Protein AF-A0A9P9CZJ3-F1 (afdb_monomer_lite)

Structure (mmCIF, N/CA/C/O backbone):
data_AF-A0A9P9CZJ3-F1
#
_entry.id   AF-A0A9P9CZJ3-F1
#
loop_
_atom_site.group_PDB
_atom_site.id
_atom_site.type_symbol
_atom_site.label_atom_id
_atom_site.label_alt_id
_atom_site.label_comp_id
_atom_site.label_asym_id
_atom_site.label_entity_id
_atom_site.label_seq_id
_atom_site.pdbx_PDB_ins_code
_atom_site.Cartn_x
_atom_site.Cartn_y
_atom_site.Cartn_z
_atom_site.occupancy
_atom_site.B_iso_or_equiv
_atom_site.auth_seq_id
_atom_site.auth_comp_id
_atom_site.auth_asym_id
_atom_site.auth_atom_id
_atom_site.pdbx_PDB_model_num
ATOM 1 N N . MET A 1 1 ? -10.280 11.212 -10.999 1.00 80.25 1 MET A N 1
ATOM 2 C CA . MET A 1 1 ? -9.103 10.339 -10.899 1.00 80.25 1 MET A CA 1
ATOM 3 C C . MET A 1 1 ? -8.220 10.692 -12.077 1.00 80.25 1 MET A C 1
ATOM 5 O O . MET A 1 1 ? -8.652 10.499 -13.205 1.00 80.25 1 MET A O 1
ATOM 9 N N . GLY A 1 2 ? -7.093 11.352 -11.828 1.00 85.50 2 GLY A N 1
ATOM 10 C CA . GLY A 1 2 ? -6.075 11.640 -12.843 1.00 85.50 2 GLY A CA 1
ATOM 11 C C . GLY A 1 2 ? -4.987 10.564 -12.871 1.00 85.50 2 GLY A C 1
ATOM 12 O O . GLY A 1 2 ? -5.054 9.596 -12.115 1.00 85.50 2 GLY A O 1
ATOM 13 N N . VAL A 1 3 ? -3.952 10.756 -13.699 1.00 87.12 3 VAL A N 1
ATOM 14 C CA . VAL A 1 3 ? -2.800 9.834 -13.779 1.00 87.12 3 VAL A CA 1
ATOM 15 C C . VAL A 1 3 ? -2.183 9.599 -12.402 1.00 87.12 3 VAL A C 1
ATOM 17 O O . VAL A 1 3 ? -2.053 8.450 -12.001 1.00 87.12 3 VAL A O 1
ATOM 20 N N . ALA A 1 4 ? -1.882 10.660 -11.648 1.00 87.81 4 ALA A N 1
ATOM 21 C CA . ALA A 1 4 ? -1.274 10.544 -10.321 1.00 87.81 4 ALA A CA 1
ATOM 22 C C . ALA A 1 4 ? -2.093 9.653 -9.367 1.00 87.81 4 ALA A C 1
ATOM 24 O O . ALA A 1 4 ? -1.525 8.806 -8.687 1.00 87.81 4 ALA A O 1
ATOM 25 N N . ASP A 1 5 ? -3.425 9.773 -9.382 1.00 89.31 5 ASP A N 1
ATOM 26 C CA . ASP A 1 5 ? -4.302 8.940 -8.552 1.00 89.31 5 ASP A CA 1
ATOM 27 C C . ASP A 1 5 ? -4.254 7.460 -8.960 1.00 89.31 5 ASP A C 1
ATOM 29 O O . ASP A 1 5 ? -4.329 6.575 -8.103 1.00 89.31 5 ASP A O 1
ATOM 33 N N . VAL A 1 6 ? -4.155 7.181 -10.266 1.00 91.38 6 VAL A N 1
ATOM 34 C CA . VAL A 1 6 ? -4.015 5.817 -10.795 1.00 91.38 6 VAL A CA 1
ATOM 35 C C . VAL A 1 6 ? -2.689 5.217 -10.339 1.00 91.38 6 VAL A C 1
ATOM 37 O O . VAL A 1 6 ? -2.688 4.113 -9.793 1.00 91.38 6 VAL A O 1
ATOM 40 N N . LEU A 1 7 ? -1.584 5.954 -10.500 1.00 90.56 7 LEU A N 1
ATOM 41 C CA . LEU A 1 7 ? -0.252 5.505 -10.081 1.00 90.56 7 LEU A CA 1
ATOM 42 C C . LEU A 1 7 ? -0.198 5.238 -8.576 1.00 90.56 7 LEU A C 1
ATOM 44 O O . LEU A 1 7 ? 0.288 4.193 -8.157 1.00 90.56 7 LEU A O 1
ATOM 48 N N . ASP A 1 8 ? -0.766 6.139 -7.776 1.00 91.25 8 ASP A N 1
ATOM 49 C CA . ASP A 1 8 ? -0.810 6.013 -6.320 1.00 91.25 8 ASP A CA 1
ATOM 50 C C . ASP A 1 8 ? -1.651 4.808 -5.848 1.00 91.25 8 ASP A C 1
ATOM 52 O O . ASP A 1 8 ? -1.360 4.197 -4.821 1.00 91.25 8 ASP A O 1
ATOM 56 N N . THR A 1 9 ? -2.666 4.411 -6.625 1.00 95.31 9 THR A N 1
ATOM 57 C CA . THR A 1 9 ? -3.492 3.218 -6.348 1.00 95.31 9 THR A CA 1
ATOM 58 C C . THR A 1 9 ? -2.801 1.912 -6.729 1.00 95.31 9 THR A C 1
ATOM 60 O O . THR A 1 9 ? -3.031 0.881 -6.102 1.00 95.31 9 THR A O 1
ATOM 63 N N . CYS A 1 10 ? -1.951 1.939 -7.750 1.00 95.81 10 CYS A N 1
ATOM 64 C CA . CYS A 1 10 ? -1.236 0.757 -8.203 1.00 95.81 10 CYS A CA 1
ATOM 65 C C . CYS A 1 10 ? -0.075 0.389 -7.268 1.00 95.81 10 CYS A C 1
ATOM 67 O O . CYS A 1 10 ? 0.395 1.191 -6.455 1.00 95.81 10 CYS A O 1
ATOM 69 N N . ASN A 1 11 ? 0.394 -0.853 -7.409 1.00 95.88 11 ASN A N 1
ATOM 70 C CA . ASN A 1 11 ? 1.508 -1.433 -6.655 1.00 95.88 11 ASN A CA 1
ATOM 71 C C . ASN A 1 11 ? 1.290 -1.425 -5.131 1.00 95.88 11 ASN A C 1
ATOM 73 O O . ASN A 1 11 ? 2.256 -1.444 -4.368 1.00 95.88 11 ASN A O 1
ATOM 77 N N . LYS A 1 12 ? 0.018 -1.409 -4.704 1.00 96.69 12 LYS A N 1
ATOM 78 C CA . LYS A 1 12 ? -0.422 -1.553 -3.313 1.00 96.69 12 LYS A CA 1
ATOM 79 C C . LYS A 1 12 ? -1.166 -2.860 -3.124 1.00 96.69 12 LYS A C 1
ATOM 81 O O . LYS A 1 12 ? -1.924 -3.256 -4.004 1.00 96.69 12 LYS A O 1
ATOM 86 N N . SER A 1 13 ? -1.002 -3.481 -1.965 1.00 96.81 13 SER A N 1
ATOM 87 C CA . SER A 1 13 ? -1.624 -4.764 -1.631 1.00 96.81 13 SER A CA 1
ATOM 88 C C . SER A 1 13 ? -3.026 -4.617 -1.039 1.00 96.81 13 SER A C 1
ATOM 90 O O . SER A 1 13 ? -3.830 -5.530 -1.178 1.00 96.81 13 SER A O 1
ATOM 92 N N . VAL A 1 14 ? -3.355 -3.488 -0.403 1.00 97.75 14 VAL A N 1
ATOM 93 C CA . VAL A 1 14 ? -4.668 -3.280 0.236 1.00 97.75 14 VAL A CA 1
ATOM 94 C C . VAL A 1 14 ? -5.086 -1.804 0.256 1.00 97.75 14 VAL A C 1
ATOM 96 O O . VAL A 1 14 ? -4.244 -0.905 0.318 1.00 97.75 14 VAL A O 1
ATOM 99 N N . ALA A 1 15 ? -6.390 -1.532 0.249 1.00 97.88 15 ALA A N 1
ATOM 100 C CA . ALA A 1 15 ? -6.925 -0.216 0.593 1.00 97.88 15 ALA A CA 1
ATOM 101 C C . ALA A 1 15 ? -7.127 -0.101 2.115 1.00 97.88 15 ALA A C 1
ATOM 103 O O . ALA A 1 15 ? -7.764 -0.964 2.722 1.00 97.88 15 ALA A O 1
ATOM 104 N N . VAL A 1 16 ? -6.618 0.968 2.733 1.00 97.44 16 VAL A N 1
ATOM 105 C CA . VAL A 1 16 ? -6.856 1.295 4.148 1.00 97.44 16 VAL A CA 1
ATOM 106 C C . VAL A 1 16 ? -7.720 2.544 4.216 1.00 97.44 16 VAL A C 1
ATOM 108 O O . VAL A 1 16 ? -7.269 3.655 3.957 1.00 97.44 16 VAL A O 1
ATOM 111 N N . TYR A 1 17 ? -8.982 2.367 4.571 1.00 94.62 17 TYR A N 1
ATOM 112 C CA . TYR A 1 17 ? -9.909 3.465 4.763 1.00 94.62 17 TYR A CA 1
ATOM 113 C C . TYR A 1 17 ? -9.738 4.056 6.157 1.00 94.62 17 TYR A C 1
ATOM 115 O O . TYR A 1 17 ? -9.907 3.364 7.163 1.00 94.62 17 TYR A O 1
ATOM 123 N N . VAL A 1 18 ? -9.452 5.353 6.206 1.00 91.38 18 VAL A N 1
ATOM 124 C CA . VAL A 1 18 ? -9.403 6.147 7.436 1.00 91.38 18 VAL A CA 1
ATOM 125 C C . VAL A 1 18 ? -10.483 7.219 7.307 1.00 91.38 18 VAL A C 1
ATOM 127 O O . VAL A 1 18 ? -10.218 8.277 6.743 1.00 91.38 18 VAL A O 1
ATOM 130 N N . PRO A 1 19 ? -11.730 6.944 7.725 1.00 86.31 19 PRO A N 1
ATOM 131 C CA . PRO A 1 19 ? -12.809 7.929 7.689 1.00 86.31 19 PRO A CA 1
ATOM 132 C C . PRO A 1 19 ? -12.432 9.225 8.406 1.00 86.31 19 PRO A C 1
ATOM 134 O O . PRO A 1 19 ? -11.736 9.189 9.423 1.00 86.31 19 PRO A O 1
ATOM 137 N N . PHE A 1 20 ? -12.904 10.369 7.900 1.00 75.62 20 PHE A N 1
ATOM 138 C CA . PHE A 1 20 ? -12.702 11.632 8.604 1.00 75.62 20 PHE A CA 1
ATOM 139 C C . PHE A 1 20 ? -13.309 11.542 10.008 1.00 75.62 20 PHE A C 1
ATOM 141 O O . PHE A 1 20 ? -14.491 11.217 10.152 1.00 75.62 20 PHE A O 1
ATOM 148 N N . PRO A 1 21 ? -12.535 11.841 11.060 1.00 65.44 21 PRO A N 1
ATOM 149 C CA . PRO A 1 21 ? -13.088 11.847 12.392 1.00 65.44 21 PRO A CA 1
ATOM 150 C C . PRO A 1 21 ? -13.989 13.070 12.559 1.00 65.44 21 PRO A C 1
ATOM 152 O O . PRO A 1 21 ? -13.608 14.197 12.246 1.00 65.44 21 PRO A O 1
ATOM 155 N N . LEU A 1 22 ? -15.168 12.860 13.135 1.00 59.25 22 LEU A N 1
ATOM 156 C CA . LEU A 1 22 ? -16.131 13.931 13.429 1.00 59.25 22 LEU A CA 1
ATOM 157 C C . LEU A 1 22 ? -15.611 14.909 14.488 1.00 59.25 22 LEU A C 1
ATOM 159 O O . LEU A 1 22 ? -16.106 16.025 14.631 1.00 59.25 22 LEU A O 1
ATOM 163 N N . ARG A 1 23 ? -14.590 14.496 15.247 1.00 61.06 23 ARG A N 1
ATOM 164 C CA . ARG A 1 23 ? -13.936 15.325 16.254 1.00 61.06 23 ARG A CA 1
ATOM 165 C C . ARG A 1 23 ? -12.769 16.094 15.616 1.00 61.06 23 ARG A C 1
ATOM 167 O O . ARG A 1 23 ? -11.835 15.462 15.116 1.00 61.06 23 ARG A O 1
ATOM 174 N N . PRO A 1 24 ? -12.729 17.439 15.731 1.00 58.03 24 PRO A N 1
ATOM 175 C CA . PRO A 1 24 ? -11.613 18.263 15.245 1.00 58.03 24 PRO A CA 1
ATOM 176 C C . PRO A 1 24 ? -10.245 17.826 15.794 1.00 58.03 24 PRO A C 1
ATOM 178 O O . PRO A 1 24 ? -9.217 18.026 15.151 1.00 58.03 24 PRO A O 1
ATOM 181 N N . HIS A 1 25 ? -10.254 17.189 16.968 1.00 57.47 25 HIS A N 1
ATOM 182 C CA . HIS A 1 25 ? -9.091 16.729 17.720 1.00 57.47 25 HIS A CA 1
ATOM 183 C C . HIS A 1 25 ? -8.515 15.386 17.247 1.00 57.47 25 HIS A C 1
ATOM 185 O O . HIS A 1 25 ? -7.674 14.831 17.935 1.00 57.47 25 HIS A O 1
ATOM 191 N N . CYS A 1 26 ? -8.934 14.845 16.101 1.00 67.50 26 CYS A N 1
ATOM 192 C CA . CYS A 1 26 ? -8.443 13.549 15.617 1.00 67.50 26 CYS A CA 1
ATOM 193 C C . CYS A 1 26 ? -7.706 13.639 14.270 1.00 67.50 26 CYS A C 1
ATOM 195 O O . CYS A 1 26 ? -7.352 12.613 13.703 1.00 67.50 26 CYS A O 1
ATOM 197 N N . ARG A 1 27 ? -7.410 14.843 13.754 1.00 75.31 27 ARG A N 1
ATOM 198 C CA . ARG A 1 27 ? -6.717 15.042 12.456 1.00 75.31 27 ARG A CA 1
ATOM 199 C C . ARG A 1 27 ? -5.355 14.338 12.336 1.00 75.31 27 ARG A C 1
ATOM 201 O O . ARG A 1 27 ? -4.902 14.068 11.232 1.00 75.31 27 ARG A O 1
ATOM 208 N N . ALA A 1 28 ? -4.716 14.031 13.463 1.00 86.75 28 ALA A N 1
ATOM 209 C CA . ALA A 1 28 ? -3.414 13.359 13.528 1.00 86.75 28 ALA A CA 1
ATOM 210 C C . ALA A 1 28 ? -3.507 11.886 13.139 1.00 86.75 28 ALA A C 1
ATOM 212 O O . ALA A 1 28 ? -2.490 11.320 12.756 1.00 86.75 28 ALA A O 1
ATOM 213 N N . ILE A 1 29 ? -4.701 11.282 13.203 1.00 89.00 29 ILE A N 1
ATOM 214 C CA . ILE A 1 29 ? -4.874 9.853 12.946 1.00 89.00 29 ILE A CA 1
ATOM 215 C C . ILE A 1 29 ? -4.353 9.448 11.567 1.00 89.00 29 ILE A C 1
ATOM 217 O O . ILE A 1 29 ? -3.768 8.383 11.444 1.00 89.00 29 ILE A O 1
ATOM 221 N N . HIS A 1 30 ? -4.479 10.311 10.554 1.00 88.31 30 HIS A N 1
ATOM 222 C CA . HIS A 1 30 ? -3.946 10.040 9.218 1.00 88.31 30 HIS A CA 1
ATOM 223 C C . HIS A 1 30 ? -2.422 9.885 9.242 1.00 88.31 30 HIS A C 1
ATOM 225 O O . HIS A 1 30 ? -1.909 8.856 8.821 1.00 88.31 30 HIS A O 1
ATOM 231 N N . TYR A 1 31 ? -1.708 10.845 9.840 1.00 89.75 31 TYR A N 1
ATOM 232 C CA . TYR A 1 31 ? -0.251 10.776 9.992 1.00 89.75 31 TYR A CA 1
ATOM 233 C C . TYR A 1 31 ? 0.183 9.579 10.843 1.00 89.75 31 TYR A C 1
ATOM 235 O O . TYR A 1 31 ? 1.147 8.897 10.514 1.00 89.75 31 TYR A O 1
ATOM 243 N N . VAL A 1 32 ? -0.542 9.317 11.932 1.00 94.06 32 VAL A N 1
ATOM 244 C CA . VAL A 1 32 ? -0.258 8.216 12.858 1.00 94.06 32 VAL A CA 1
ATOM 245 C C . VAL A 1 32 ? -0.432 6.858 12.175 1.00 94.06 32 VAL A C 1
ATOM 247 O O . VAL A 1 32 ? 0.444 6.001 12.296 1.00 94.06 32 VAL A O 1
ATOM 250 N N . VAL A 1 33 ? -1.532 6.663 11.441 1.00 94.62 33 VAL A N 1
ATOM 251 C CA . VAL A 1 33 ? -1.819 5.427 10.702 1.00 94.62 33 VAL A CA 1
ATOM 252 C C . VAL A 1 33 ? -0.811 5.235 9.572 1.00 94.62 33 VAL A C 1
ATOM 254 O O . VAL A 1 33 ? -0.240 4.151 9.473 1.00 94.62 33 VAL A O 1
ATOM 257 N N . ASP A 1 34 ? -0.516 6.271 8.785 1.00 92.75 34 ASP A N 1
ATOM 258 C CA . ASP A 1 34 ? 0.467 6.189 7.698 1.00 92.75 34 ASP A CA 1
ATOM 259 C C . ASP A 1 34 ? 1.867 5.840 8.228 1.00 92.75 34 ASP A C 1
ATOM 261 O O . ASP A 1 34 ? 2.504 4.908 7.732 1.00 92.75 34 ASP A O 1
ATOM 265 N N . ASN A 1 35 ? 2.325 6.512 9.292 1.00 94.69 35 ASN A N 1
ATOM 266 C CA . ASN A 1 35 ? 3.620 6.229 9.916 1.00 94.69 35 ASN A CA 1
ATOM 267 C C . ASN A 1 35 ? 3.680 4.816 10.504 1.00 94.69 35 ASN A C 1
ATOM 269 O O . ASN A 1 35 ? 4.700 4.134 10.385 1.00 94.69 35 ASN A O 1
ATOM 273 N N . TYR A 1 36 ? 2.595 4.361 11.130 1.00 96.69 36 TYR A N 1
ATOM 274 C CA . TYR A 1 36 ? 2.495 3.006 11.660 1.00 96.69 36 TYR A CA 1
ATOM 275 C C . TYR A 1 36 ? 2.574 1.952 10.547 1.00 96.69 36 TYR A C 1
ATOM 277 O O . TYR A 1 36 ? 3.358 1.006 10.653 1.00 96.69 36 TYR A O 1
ATOM 285 N N . LEU A 1 37 ? 1.807 2.126 9.465 1.00 96.44 37 LEU A N 1
ATOM 286 C CA . LEU A 1 37 ? 1.787 1.214 8.318 1.00 96.44 37 LEU A CA 1
ATOM 287 C C . LEU A 1 37 ? 3.150 1.177 7.624 1.00 96.44 37 LEU A C 1
ATOM 289 O O . LEU A 1 37 ? 3.673 0.096 7.346 1.00 96.44 37 LEU A O 1
ATOM 293 N N . TYR A 1 38 ? 3.763 2.347 7.422 1.00 94.31 38 TYR A N 1
ATOM 294 C CA . TYR A 1 38 ? 5.103 2.462 6.860 1.00 94.31 38 TYR A CA 1
ATOM 295 C C . TYR A 1 38 ? 6.136 1.712 7.702 1.00 94.31 38 TYR A C 1
ATOM 297 O O . TYR A 1 38 ? 6.827 0.845 7.180 1.00 94.31 38 TYR A O 1
ATOM 305 N N . ARG A 1 39 ? 6.202 1.966 9.015 1.00 94.00 39 ARG A N 1
ATOM 306 C CA . ARG A 1 39 ? 7.194 1.339 9.912 1.00 94.00 39 ARG A CA 1
ATOM 307 C C . ARG A 1 39 ? 6.978 -0.159 10.125 1.00 94.00 39 ARG A C 1
ATOM 309 O O . ARG A 1 39 ? 7.922 -0.861 10.474 1.00 94.00 39 ARG A O 1
ATOM 316 N N . ARG A 1 40 ? 5.750 -0.650 9.940 1.00 94.44 40 ARG A N 1
ATOM 317 C CA . ARG A 1 40 ? 5.421 -2.085 9.961 1.00 94.44 40 ARG A CA 1
ATOM 318 C C . ARG A 1 40 ? 5.933 -2.809 8.724 1.00 94.44 40 ARG A C 1
ATOM 320 O O . ARG A 1 40 ? 6.485 -3.901 8.837 1.00 94.44 40 ARG A O 1
ATOM 327 N N . TRP A 1 41 ? 5.705 -2.216 7.559 1.00 94.88 41 TRP A N 1
ATOM 328 C CA . TRP A 1 41 ? 6.007 -2.841 6.279 1.00 94.88 41 TRP A CA 1
ATOM 329 C C . TRP A 1 41 ? 7.464 -2.647 5.856 1.00 94.88 41 TRP A C 1
ATOM 331 O O . TRP A 1 41 ? 8.106 -3.589 5.392 1.00 94.88 41 TRP A O 1
ATOM 341 N N . PHE A 1 42 ? 7.990 -1.433 6.024 1.00 92.44 42 PHE A N 1
ATOM 342 C CA . PHE A 1 42 ? 9.312 -1.065 5.549 1.00 92.44 42 PHE A CA 1
ATOM 343 C C . PHE A 1 42 ? 10.403 -1.736 6.382 1.00 92.44 42 PHE A C 1
ATOM 345 O O . PHE A 1 42 ? 10.545 -1.511 7.585 1.00 92.44 42 PHE A O 1
ATOM 352 N N . ARG A 1 43 ? 11.224 -2.531 5.703 1.00 90.31 43 ARG A N 1
ATOM 353 C CA . ARG A 1 43 ? 12.441 -3.130 6.230 1.00 90.31 43 ARG A CA 1
ATOM 354 C C . ARG A 1 43 ? 13.620 -2.459 5.533 1.00 90.31 43 ARG A C 1
ATOM 356 O O . ARG A 1 43 ? 13.771 -2.627 4.318 1.00 90.31 43 ARG A O 1
ATOM 363 N N . PRO A 1 44 ? 14.447 -1.693 6.267 1.00 87.62 44 PRO A N 1
ATOM 364 C CA . PRO A 1 44 ? 15.610 -1.030 5.697 1.00 87.62 44 PRO A CA 1
ATOM 365 C C . PRO A 1 44 ? 16.450 -1.991 4.861 1.00 87.62 44 PRO A C 1
ATOM 367 O O . PRO A 1 44 ? 16.805 -3.069 5.336 1.00 87.62 44 PRO A O 1
ATOM 370 N N . TYR A 1 45 ? 16.745 -1.589 3.623 1.00 85.62 45 TYR A N 1
ATOM 371 C CA . TYR A 1 45 ? 17.574 -2.351 2.680 1.00 85.62 45 TYR A CA 1
ATOM 372 C C . TYR A 1 45 ? 17.008 -3.722 2.274 1.00 85.62 45 TYR A C 1
ATOM 374 O O . TYR A 1 45 ? 17.733 -4.553 1.750 1.00 85.62 45 TYR A O 1
ATOM 382 N N . GLN A 1 46 ? 15.728 -3.989 2.535 1.00 86.88 46 GLN A N 1
ATOM 383 C CA . GLN A 1 46 ? 15.092 -5.271 2.204 1.00 86.88 46 GLN A CA 1
ATOM 384 C C . GLN A 1 46 ? 13.753 -5.089 1.491 1.00 86.88 46 GLN A C 1
ATOM 386 O O . GLN A 1 46 ? 13.352 -5.952 0.716 1.00 86.88 46 GLN A O 1
ATOM 391 N N . SER A 1 47 ? 13.045 -3.990 1.755 1.00 88.94 47 SER A N 1
ATOM 392 C CA . SER A 1 47 ? 11.803 -3.671 1.057 1.00 88.94 47 SER A CA 1
ATOM 393 C C . SER A 1 47 ? 12.080 -3.075 -0.319 1.00 88.94 47 SER A C 1
ATOM 395 O O . SER A 1 47 ? 12.806 -2.091 -0.435 1.00 88.94 47 SER A O 1
ATOM 397 N N . GLU A 1 48 ? 11.423 -3.631 -1.333 1.00 89.88 48 GLU A N 1
ATOM 398 C CA . GLU A 1 48 ? 11.306 -3.032 -2.664 1.00 89.88 48 GLU A CA 1
ATOM 399 C C . GLU A 1 48 ? 10.336 -1.847 -2.596 1.00 89.88 48 GLU A C 1
ATOM 401 O O . GLU A 1 48 ? 9.175 -2.032 -2.221 1.00 89.88 48 GLU A O 1
ATOM 406 N N . ILE A 1 49 ? 10.792 -0.645 -2.944 1.00 87.69 49 ILE A N 1
ATOM 407 C CA . ILE A 1 49 ? 10.020 0.611 -2.808 1.00 87.69 49 ILE A CA 1
ATOM 408 C C . ILE A 1 49 ? 9.810 1.330 -4.146 1.00 87.69 49 ILE A C 1
ATOM 410 O O . ILE A 1 49 ? 9.018 2.270 -4.249 1.00 87.69 49 ILE A O 1
ATOM 414 N N . GLU A 1 50 ? 10.517 0.884 -5.178 1.00 87.56 50 GLU A N 1
ATOM 415 C CA . GLU A 1 50 ? 10.488 1.410 -6.531 1.00 87.56 50 GLU A CA 1
ATOM 416 C C . GLU A 1 50 ? 9.076 1.334 -7.123 1.00 87.56 50 GLU A C 1
ATOM 418 O O . GLU A 1 50 ? 8.263 0.469 -6.779 1.00 87.56 50 GLU A O 1
ATOM 423 N N . LEU A 1 51 ? 8.770 2.279 -8.017 1.00 86.88 51 LEU A N 1
ATOM 424 C CA . LEU A 1 51 ? 7.440 2.446 -8.619 1.00 86.88 51 LEU A CA 1
ATOM 425 C C . LEU A 1 51 ? 6.305 2.598 -7.597 1.00 86.88 51 LEU A C 1
ATOM 427 O O . LEU A 1 51 ? 5.176 2.146 -7.819 1.00 86.88 51 LEU A O 1
ATOM 431 N N . GLY A 1 52 ? 6.612 3.243 -6.469 1.00 86.62 52 GLY A N 1
ATOM 432 C CA . GLY A 1 52 ? 5.646 3.531 -5.416 1.00 86.62 52 GLY A CA 1
ATOM 433 C C . GLY A 1 52 ? 5.113 2.276 -4.733 1.00 86.62 52 GLY A C 1
ATOM 434 O O . GLY A 1 52 ? 3.991 2.306 -4.224 1.00 86.62 52 GLY A O 1
ATOM 435 N N . ARG A 1 53 ? 5.864 1.168 -4.743 1.00 90.94 53 ARG A N 1
ATOM 436 C CA . ARG A 1 53 ? 5.480 -0.036 -4.009 1.00 90.94 53 ARG A CA 1
ATOM 437 C C . ARG A 1 53 ? 5.387 0.277 -2.519 1.00 90.94 53 ARG A C 1
ATOM 439 O O . ARG A 1 53 ? 6.308 0.816 -1.913 1.00 90.94 53 ARG A O 1
ATOM 446 N N . PHE A 1 54 ? 4.249 -0.076 -1.944 1.00 93.38 54 PHE A N 1
ATOM 447 C CA . PHE A 1 54 ? 3.964 0.046 -0.522 1.00 93.38 54 PHE A CA 1
ATOM 448 C C . PHE A 1 54 ? 2.816 -0.907 -0.180 1.00 93.38 54 PHE A C 1
ATOM 450 O O . PHE A 1 54 ? 2.019 -1.236 -1.054 1.00 93.38 54 PHE A O 1
ATOM 457 N N . LEU A 1 55 ? 2.694 -1.338 1.077 1.00 95.19 55 LEU A N 1
ATOM 458 C CA . LEU A 1 55 ? 1.654 -2.285 1.491 1.00 95.19 55 LEU A CA 1
ATOM 459 C C . LEU A 1 55 ? 0.244 -1.812 1.123 1.00 95.19 55 LEU A C 1
ATOM 461 O O . LEU A 1 55 ? -0.606 -2.608 0.733 1.00 95.19 55 LEU A O 1
ATOM 465 N N . CYS A 1 56 ? -0.030 -0.517 1.261 1.00 96.25 56 CYS A N 1
ATOM 466 C CA . CYS A 1 56 ? -1.393 -0.020 1.204 1.00 96.25 56 CYS A CA 1
ATOM 467 C C . CYS A 1 56 ? -1.536 1.350 0.554 1.00 96.25 56 CYS A C 1
ATOM 469 O O . CYS A 1 56 ? -0.601 2.143 0.510 1.00 96.25 56 CYS A O 1
ATOM 471 N N . LYS A 1 57 ? -2.759 1.652 0.117 1.00 95.94 57 LYS A N 1
ATOM 472 C CA . LYS A 1 57 ? -3.207 3.022 -0.141 1.00 95.94 57 LYS A CA 1
ATOM 473 C C . LYS A 1 57 ? -4.132 3.466 0.979 1.00 95.94 57 LYS A C 1
ATOM 475 O O . LYS A 1 57 ? -5.182 2.850 1.171 1.00 95.94 57 LYS A O 1
ATOM 480 N N . THR A 1 58 ? -3.782 4.547 1.662 1.00 94.19 58 THR A N 1
ATOM 481 C CA . THR A 1 58 ? -4.682 5.188 2.622 1.00 94.19 58 THR A CA 1
ATOM 482 C C . THR A 1 58 ? -5.719 6.021 1.872 1.00 94.19 58 THR A C 1
ATOM 484 O O . THR A 1 58 ? -5.384 6.791 0.972 1.00 94.19 58 THR A O 1
ATOM 487 N N . ILE A 1 59 ? -6.997 5.846 2.203 1.00 93.06 59 ILE A N 1
ATOM 488 C CA . ILE A 1 59 ? -8.117 6.531 1.554 1.00 93.06 59 ILE A CA 1
ATOM 489 C C . ILE A 1 59 ? -8.972 7.191 2.626 1.00 93.06 59 ILE A C 1
ATOM 491 O O . ILE A 1 59 ? -9.462 6.528 3.540 1.00 93.06 59 ILE A O 1
ATOM 495 N N . THR A 1 60 ? -9.201 8.491 2.470 1.00 89.31 60 THR A N 1
ATOM 496 C CA . THR A 1 60 ? -10.062 9.264 3.362 1.00 89.31 60 THR A CA 1
ATOM 497 C C . THR A 1 60 ? -11.386 9.573 2.662 1.00 89.31 60 THR A C 1
ATOM 499 O O . THR A 1 60 ? -11.448 10.503 1.856 1.00 89.31 60 THR A O 1
ATOM 502 N N . PRO A 1 61 ? -12.448 8.794 2.914 1.00 84.50 61 PRO A N 1
ATOM 503 C CA . PRO A 1 61 ? -13.766 9.071 2.359 1.00 84.50 61 PRO A CA 1
ATOM 504 C C . PRO A 1 61 ? -14.387 10.310 3.021 1.00 84.50 61 PRO A C 1
ATOM 506 O O . PRO A 1 61 ? -14.271 10.504 4.232 1.00 84.50 61 PRO A O 1
ATOM 509 N N . THR A 1 62 ? -15.051 11.141 2.218 1.00 72.12 62 THR A N 1
ATOM 510 C CA . THR A 1 62 ? -15.642 12.425 2.635 1.00 72.12 62 THR A CA 1
ATOM 511 C C . THR A 1 62 ? -17.127 12.350 2.984 1.00 72.12 62 THR A C 1
ATOM 513 O O . THR A 1 62 ? -17.596 13.188 3.743 1.00 72.12 62 THR A O 1
ATOM 516 N N . ASP A 1 63 ? -17.848 11.339 2.488 1.00 69.31 63 ASP A N 1
ATOM 517 C CA . ASP A 1 63 ? -19.320 11.301 2.488 1.00 69.31 63 ASP A CA 1
ATOM 518 C C . ASP A 1 63 ? -19.882 10.027 3.145 1.00 69.31 63 ASP A C 1
ATOM 520 O O . ASP A 1 63 ? -20.769 9.368 2.601 1.00 69.31 63 ASP A O 1
ATOM 524 N N . LEU A 1 64 ? -19.331 9.625 4.294 1.00 66.44 64 LEU A N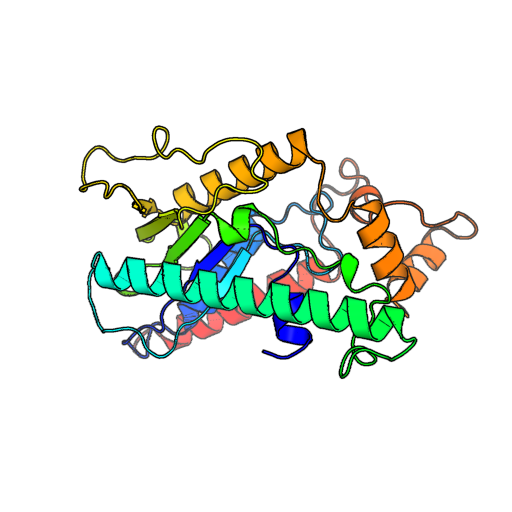 1
ATOM 525 C CA . LEU A 1 64 ? -19.843 8.470 5.039 1.00 66.44 64 LEU A CA 1
ATOM 526 C C . LEU A 1 64 ? -20.851 8.882 6.118 1.00 66.44 64 LEU A C 1
ATOM 528 O O . LEU A 1 64 ? -20.664 9.924 6.749 1.00 66.44 64 LEU A O 1
ATOM 532 N N . PRO A 1 65 ? -21.891 8.060 6.364 1.00 60.25 65 PRO A N 1
ATOM 533 C CA . PRO A 1 65 ? -22.803 8.271 7.477 1.00 60.25 65 PRO A CA 1
ATOM 534 C C . PRO A 1 65 ? -22.058 8.201 8.817 1.00 60.25 65 PRO A C 1
ATOM 536 O O . PRO A 1 65 ? -21.148 7.391 9.009 1.00 60.25 65 PRO A O 1
ATOM 539 N N . ASP A 1 66 ? -22.457 9.076 9.738 1.00 59.78 66 ASP A N 1
ATOM 540 C CA . ASP A 1 66 ? -21.934 9.138 11.101 1.00 59.78 66 ASP A CA 1
ATOM 541 C C . ASP A 1 66 ? -22.498 7.974 11.927 1.00 59.78 66 ASP A C 1
ATOM 543 O O . ASP A 1 66 ? -23.547 8.087 12.562 1.00 59.78 66 ASP A O 1
ATOM 547 N N . GLU A 1 67 ? -21.819 6.827 11.872 1.00 59.97 67 GLU A N 1
ATOM 548 C CA . GLU A 1 67 ? -22.155 5.664 12.688 1.00 59.97 67 GLU A CA 1
ATOM 549 C C . GLU A 1 67 ? -21.000 5.299 13.642 1.00 59.97 67 GLU A C 1
ATOM 551 O O . GLU A 1 67 ? -19.847 5.180 13.215 1.00 59.97 67 GLU A O 1
ATOM 556 N N . PRO A 1 68 ? -21.283 5.074 14.943 1.00 53.84 68 PRO A N 1
ATOM 557 C CA . PRO A 1 68 ? -20.272 4.723 15.947 1.00 53.84 68 PRO A CA 1
ATOM 558 C C . PRO A 1 68 ? -19.703 3.310 15.760 1.00 53.84 68 PRO A C 1
ATOM 560 O O . PRO A 1 68 ? -18.602 3.014 16.225 1.00 53.84 68 PRO A O 1
ATOM 563 N N . SER A 1 69 ? -20.443 2.443 15.071 1.00 59.72 69 SER A N 1
ATOM 564 C CA . SER A 1 69 ? -20.002 1.124 14.635 1.00 59.72 69 SER A CA 1
ATOM 565 C C . SER A 1 69 ? -20.430 0.925 13.183 1.00 59.72 69 SER A C 1
ATOM 567 O O . SER A 1 69 ? -21.609 1.128 12.893 1.00 59.72 69 SER A O 1
ATOM 569 N N . PRO A 1 70 ? -19.526 0.517 12.282 1.00 67.50 70 PRO A N 1
ATOM 570 C CA . PRO A 1 70 ? -19.869 0.294 10.882 1.00 67.50 70 PRO A CA 1
ATOM 571 C C . PRO A 1 70 ? -20.959 -0.781 10.749 1.00 67.50 70 PRO A C 1
ATOM 573 O O . PRO A 1 70 ? -20.713 -1.957 11.023 1.00 67.50 70 PRO A O 1
ATOM 576 N N . SER A 1 71 ? -22.161 -0.372 10.333 1.00 75.88 71 SER A N 1
ATOM 577 C CA . SER A 1 71 ? -23.243 -1.284 9.947 1.00 75.88 71 SER A CA 1
ATOM 578 C C . SER A 1 71 ? -22.892 -2.079 8.681 1.00 75.88 71 SER A C 1
ATOM 580 O O . SER A 1 71 ? -21.986 -1.710 7.927 1.00 75.88 71 SER A O 1
ATOM 582 N N . GLU A 1 72 ? -23.639 -3.148 8.382 1.00 81.56 72 GLU A N 1
ATOM 583 C CA . GLU A 1 72 ? -23.477 -3.882 7.114 1.00 81.56 72 GLU A CA 1
ATOM 584 C C . GLU A 1 72 ? -23.667 -2.977 5.881 1.00 81.56 72 GLU A C 1
ATOM 586 O O . GLU A 1 72 ? -23.001 -3.165 4.858 1.00 81.56 72 GLU A O 1
ATOM 591 N N . ALA A 1 73 ? -24.523 -1.953 5.981 1.00 82.50 73 ALA A N 1
ATOM 592 C CA . ALA A 1 73 ? -24.716 -0.954 4.931 1.00 82.50 73 ALA A CA 1
ATOM 593 C C . ALA A 1 73 ? -23.462 -0.083 4.736 1.00 82.50 73 ALA A C 1
ATOM 595 O O . ALA A 1 73 ? -23.026 0.157 3.604 1.00 82.50 73 ALA A O 1
ATOM 596 N N . THR A 1 74 ? -22.829 0.327 5.836 1.00 85.25 74 THR A N 1
ATOM 597 C CA . THR A 1 74 ? -21.558 1.060 5.816 1.00 85.25 74 THR A CA 1
ATOM 598 C C . THR A 1 74 ? -20.437 0.206 5.209 1.00 85.25 74 THR A C 1
ATOM 600 O O . THR A 1 74 ? -19.725 0.668 4.316 1.00 85.25 74 THR A O 1
ATOM 603 N N . VAL A 1 75 ? -20.326 -1.073 5.586 1.00 89.12 75 VAL A N 1
ATOM 604 C CA . VAL A 1 75 ? -19.361 -2.012 4.977 1.00 89.12 75 VAL A CA 1
ATOM 605 C C . VAL A 1 75 ? -19.610 -2.187 3.476 1.00 89.12 75 VAL A C 1
ATOM 607 O O . VAL A 1 75 ? -18.673 -2.110 2.679 1.00 89.12 75 VAL A O 1
ATOM 610 N N . SER A 1 76 ? -20.869 -2.345 3.066 1.00 90.50 76 SER A N 1
ATOM 611 C CA . SER A 1 76 ? -21.249 -2.450 1.650 1.00 90.50 76 SER A CA 1
ATOM 612 C C . SER A 1 76 ? -20.880 -1.193 0.854 1.00 90.50 76 SER A C 1
ATOM 614 O O . SER A 1 76 ? -20.488 -1.286 -0.313 1.00 90.50 76 SER A O 1
ATOM 616 N N . SER A 1 77 ? -20.938 -0.020 1.489 1.00 90.62 77 SER A N 1
ATOM 617 C CA . SER A 1 77 ? -20.514 1.250 0.890 1.00 90.62 77 SER A CA 1
ATOM 618 C C . SER A 1 77 ? -19.002 1.287 0.648 1.00 90.62 77 SER A C 1
ATOM 620 O O . SER A 1 77 ? -18.572 1.694 -0.431 1.00 90.62 77 SER A O 1
ATOM 622 N N . PHE A 1 78 ? -18.188 0.784 1.586 1.00 92.62 78 PHE A N 1
ATOM 623 C CA . PHE A 1 78 ? -16.739 0.639 1.384 1.00 92.62 78 PHE A CA 1
ATOM 624 C C . PHE A 1 78 ? -16.394 -0.341 0.263 1.00 92.62 78 PHE A C 1
ATOM 626 O O . PHE A 1 78 ? -15.548 -0.029 -0.575 1.00 92.62 78 PHE A O 1
ATOM 633 N N . ILE A 1 79 ? -17.069 -1.494 0.209 1.00 94.81 79 ILE A N 1
ATOM 634 C CA . ILE A 1 79 ? -16.887 -2.475 -0.873 1.00 94.81 79 ILE A CA 1
ATOM 635 C C . ILE A 1 79 ? -17.219 -1.832 -2.225 1.00 94.81 79 ILE A C 1
ATOM 637 O O . ILE A 1 79 ? -16.428 -1.919 -3.165 1.00 94.81 79 ILE A O 1
ATOM 641 N N . SER A 1 80 ? -18.354 -1.133 -2.307 1.00 94.88 80 SER A N 1
ATOM 642 C CA . SER A 1 80 ? -18.796 -0.446 -3.526 1.00 94.88 80 SER A CA 1
ATOM 643 C C . SER A 1 80 ? -17.812 0.645 -3.955 1.00 94.88 80 SER A C 1
ATOM 645 O O . SER A 1 80 ? -17.463 0.740 -5.133 1.00 94.88 80 SER A O 1
ATOM 647 N N . LEU A 1 81 ? -17.310 1.437 -3.002 1.00 94.50 81 LEU A N 1
ATOM 648 C CA . LEU A 1 81 ? -16.305 2.467 -3.253 1.00 94.50 81 LEU A CA 1
ATOM 649 C C . LEU A 1 81 ? -14.991 1.860 -3.763 1.00 94.50 81 LEU A C 1
ATOM 651 O O . LEU A 1 81 ? -14.454 2.338 -4.763 1.00 94.50 81 LEU A O 1
ATOM 655 N N . ASN A 1 82 ? -14.488 0.795 -3.127 1.00 96.88 82 ASN A N 1
ATOM 656 C CA . ASN A 1 82 ? -13.269 0.118 -3.573 1.00 96.88 82 ASN A CA 1
ATOM 657 C C . ASN A 1 82 ? -13.441 -0.472 -4.978 1.00 96.88 82 ASN A C 1
ATOM 659 O O . ASN A 1 82 ? -12.578 -0.297 -5.838 1.00 96.88 82 ASN A O 1
ATOM 663 N N . GLY A 1 83 ? -14.592 -1.098 -5.242 1.00 97.44 83 GLY A N 1
ATOM 664 C CA . GLY A 1 83 ? -14.952 -1.606 -6.564 1.00 97.44 83 GLY A CA 1
ATOM 665 C C . GLY A 1 83 ? -14.957 -0.507 -7.629 1.00 97.44 83 GLY A C 1
ATOM 666 O O . GLY A 1 83 ? -14.370 -0.680 -8.698 1.00 97.44 83 GLY A O 1
ATOM 667 N N . ALA A 1 84 ? -15.533 0.660 -7.324 1.00 96.88 84 ALA A N 1
ATOM 668 C CA . ALA A 1 84 ? -15.540 1.810 -8.227 1.00 96.88 84 ALA A CA 1
ATOM 669 C C . ALA A 1 84 ? -14.129 2.374 -8.488 1.00 96.88 84 ALA A C 1
ATOM 671 O O . ALA A 1 84 ? -13.820 2.756 -9.619 1.00 96.88 84 ALA A O 1
ATOM 672 N N . ILE A 1 85 ? -13.261 2.408 -7.471 1.00 97.00 85 ILE A N 1
ATOM 673 C CA . ILE A 1 85 ? -11.848 2.801 -7.610 1.00 97.00 85 ILE A CA 1
ATOM 674 C C . ILE A 1 85 ? -11.119 1.823 -8.535 1.00 97.00 85 ILE A C 1
ATOM 676 O O . ILE A 1 85 ? -10.505 2.250 -9.515 1.00 97.00 85 ILE A O 1
ATOM 680 N N . CYS A 1 86 ? -11.248 0.520 -8.282 1.00 98.12 86 CYS A N 1
ATOM 681 C CA . CYS A 1 86 ? -10.630 -0.529 -9.090 1.00 98.12 86 CYS A CA 1
ATOM 682 C C . CYS A 1 86 ? -11.110 -0.484 -10.548 1.00 98.12 86 CYS A C 1
ATOM 684 O O . CYS A 1 86 ? -10.302 -0.562 -11.474 1.00 98.12 86 CYS A O 1
ATOM 686 N N . ALA A 1 87 ? -12.415 -0.299 -10.769 1.00 97.81 87 ALA A N 1
ATOM 687 C CA . ALA A 1 87 ? -12.992 -0.172 -12.104 1.00 97.81 87 ALA A CA 1
ATOM 688 C C . ALA A 1 87 ? -12.442 1.050 -12.856 1.00 97.81 87 ALA A C 1
ATOM 690 O O . ALA A 1 87 ? -12.093 0.937 -14.032 1.00 97.81 87 ALA A O 1
ATOM 691 N N . LYS A 1 88 ? -12.301 2.200 -12.179 1.00 97.12 88 LYS A N 1
ATOM 692 C CA . LYS A 1 88 ? -11.694 3.403 -12.769 1.00 97.12 88 LYS A CA 1
ATOM 693 C C . LYS A 1 88 ? -10.229 3.186 -13.136 1.00 97.12 88 LYS A C 1
ATOM 695 O O . LYS A 1 88 ? -9.837 3.554 -14.239 1.00 97.12 88 LYS A O 1
ATOM 700 N N . VAL A 1 89 ? -9.439 2.554 -12.264 1.00 96.88 89 VAL A N 1
ATOM 701 C CA . VAL A 1 89 ? -8.036 2.213 -12.560 1.00 96.88 89 VAL A CA 1
ATOM 702 C C . VAL A 1 89 ? -7.943 1.315 -13.796 1.00 96.88 89 VAL A C 1
ATOM 704 O O . VAL A 1 89 ? -7.212 1.649 -14.726 1.00 96.88 89 VAL A O 1
ATOM 707 N N . LYS A 1 90 ? -8.742 0.241 -13.864 1.00 96.62 90 LYS A N 1
ATOM 708 C CA . LYS A 1 90 ? -8.778 -0.660 -15.031 1.00 96.62 90 LYS A CA 1
ATOM 709 C C . LYS A 1 90 ? -9.194 0.065 -16.315 1.00 96.62 90 LYS A C 1
ATOM 711 O O . LYS A 1 90 ? -8.614 -0.180 -17.369 1.00 96.62 90 LYS A O 1
ATOM 716 N N . ALA A 1 91 ? -10.182 0.958 -16.244 1.00 96.38 91 ALA A N 1
ATOM 717 C CA . ALA A 1 91 ? -10.615 1.749 -17.396 1.00 96.38 91 ALA A CA 1
ATOM 718 C C . ALA A 1 91 ? -9.499 2.677 -17.901 1.00 96.38 91 ALA A C 1
ATOM 720 O O . ALA A 1 91 ? -9.253 2.738 -19.103 1.00 96.38 91 ALA A O 1
ATOM 721 N N . HIS A 1 92 ? -8.779 3.337 -16.989 1.00 94.50 92 HIS A N 1
ATOM 722 C CA . HIS A 1 92 ? -7.617 4.150 -17.344 1.00 94.50 92 HIS A CA 1
ATOM 723 C C . HIS A 1 92 ? -6.494 3.315 -17.961 1.00 94.50 92 HIS A C 1
ATOM 725 O O . HIS A 1 92 ? -5.963 3.712 -18.989 1.00 94.50 92 HIS A O 1
ATOM 731 N N . GLN A 1 93 ? -6.173 2.148 -17.397 1.00 93.38 93 GLN A N 1
ATOM 732 C CA . GLN A 1 93 ? -5.153 1.254 -17.958 1.00 93.38 93 GLN A CA 1
ATOM 733 C C . GLN A 1 93 ? -5.483 0.830 -19.398 1.00 93.38 93 GLN A C 1
ATOM 735 O O . GLN A 1 93 ? -4.608 0.890 -20.256 1.00 93.38 93 GLN A O 1
ATOM 740 N N . ARG A 1 94 ? -6.749 0.497 -19.690 1.00 94.69 94 ARG A N 1
ATOM 741 C CA . ARG A 1 94 ? -7.198 0.192 -21.062 1.00 94.69 94 ARG A CA 1
ATOM 742 C C . ARG A 1 94 ? -7.049 1.389 -21.998 1.00 94.69 94 ARG A C 1
ATOM 744 O O . ARG A 1 94 ? -6.501 1.245 -23.083 1.00 94.69 94 ARG A O 1
ATOM 751 N N . ALA A 1 95 ? -7.475 2.574 -21.560 1.00 93.88 95 ALA A N 1
ATOM 752 C CA . ALA A 1 95 ? -7.313 3.795 -22.346 1.00 93.88 95 ALA A CA 1
ATOM 753 C C . ALA A 1 95 ? -5.829 4.114 -22.612 1.00 93.88 95 ALA A C 1
ATOM 755 O O . ALA A 1 95 ? -5.476 4.579 -23.691 1.00 93.88 95 ALA A O 1
ATOM 756 N N . TYR A 1 96 ? -4.944 3.841 -21.650 1.00 93.25 96 TYR A N 1
ATOM 757 C CA . TYR A 1 96 ? -3.501 3.998 -21.825 1.00 93.25 96 TYR A CA 1
ATOM 758 C C . TYR A 1 96 ? -2.939 3.007 -22.846 1.00 93.25 96 TYR A C 1
ATOM 760 O O . TYR A 1 96 ? -2.150 3.408 -23.697 1.00 93.25 96 TYR A O 1
ATOM 768 N N . ASP A 1 97 ? -3.373 1.743 -22.810 1.00 93.06 97 ASP A N 1
ATOM 769 C CA . ASP A 1 97 ? -2.995 0.748 -23.818 1.00 93.06 97 ASP A CA 1
ATOM 770 C C . ASP A 1 97 ? -3.429 1.166 -25.232 1.00 93.06 97 ASP A C 1
ATOM 772 O O . ASP A 1 97 ? -2.641 1.039 -26.168 1.00 93.06 97 ASP A O 1
ATOM 776 N N . GLU A 1 98 ? -4.642 1.702 -25.389 1.00 93.88 98 GLU A N 1
ATOM 777 C CA . GLU A 1 98 ? -5.154 2.201 -26.673 1.00 93.88 98 GLU A CA 1
ATOM 778 C C . GLU A 1 98 ? -4.339 3.389 -27.197 1.00 93.88 98 GLU A C 1
ATOM 780 O O . GLU A 1 98 ? -3.917 3.376 -28.353 1.00 93.88 98 GLU A O 1
ATOM 785 N N . LEU A 1 99 ? -4.065 4.385 -26.346 1.00 92.44 99 LEU A N 1
ATOM 786 C CA . LEU A 1 99 ? -3.253 5.551 -26.711 1.00 92.44 99 LEU A CA 1
ATOM 787 C C . LEU A 1 99 ? -1.838 5.141 -27.133 1.00 92.44 99 LEU A C 1
ATOM 789 O O . LEU A 1 99 ? -1.344 5.580 -28.169 1.00 92.44 99 LEU A O 1
ATOM 793 N N . VAL A 1 100 ? -1.191 4.258 -26.368 1.00 89.38 100 VAL A N 1
ATOM 794 C CA . VAL A 1 100 ? 0.156 3.775 -26.701 1.00 89.38 100 VAL A CA 1
ATOM 795 C C . VAL A 1 100 ? 0.145 2.973 -28.006 1.00 89.38 100 VAL A C 1
ATOM 797 O O . VAL A 1 100 ? 1.047 3.138 -28.827 1.00 89.38 100 VAL A O 1
ATOM 800 N N . ALA A 1 101 ? -0.884 2.153 -28.245 1.00 91.50 101 ALA A N 1
ATOM 801 C CA . ALA A 1 101 ? -1.019 1.383 -29.483 1.00 91.50 101 ALA A CA 1
ATOM 802 C C . ALA A 1 101 ? -1.191 2.269 -30.731 1.00 91.50 101 ALA A C 1
ATOM 804 O O . ALA A 1 101 ? -0.744 1.887 -31.813 1.00 91.50 101 ALA A O 1
ATOM 805 N N . THR A 1 102 ? -1.792 3.455 -30.596 1.00 93.38 102 THR A N 1
ATOM 806 C CA . THR A 1 102 ? -1.925 4.443 -31.683 1.00 93.38 102 THR A CA 1
ATOM 807 C C . THR A 1 102 ? -0.739 5.409 -31.778 1.00 93.38 102 THR A C 1
ATOM 809 O O . THR A 1 102 ? -0.761 6.328 -32.599 1.00 93.38 102 THR A O 1
ATOM 812 N N . GLY A 1 103 ? 0.309 5.218 -30.966 1.00 87.38 103 GLY A N 1
ATOM 813 C CA . GLY A 1 103 ? 1.476 6.104 -30.910 1.00 87.38 103 GLY A CA 1
ATOM 814 C C . GLY A 1 103 ? 1.189 7.465 -30.267 1.00 87.38 103 GLY A C 1
ATOM 815 O O . GLY A 1 103 ? 1.976 8.399 -30.424 1.00 87.38 103 GLY A O 1
ATOM 816 N N . GLN A 1 104 ? 0.059 7.595 -29.570 1.00 87.56 104 GLN A N 1
ATOM 817 C CA . GLN A 1 104 ? -0.314 8.788 -28.823 1.00 87.56 104 GLN A CA 1
ATOM 818 C C . GLN A 1 104 ? 0.251 8.745 -27.404 1.00 87.56 104 GLN A C 1
ATOM 820 O O . GLN A 1 104 ? 0.453 7.694 -26.798 1.00 87.56 104 GLN A O 1
ATOM 825 N N . GLU A 1 105 ? 0.489 9.926 -26.846 1.00 85.75 105 GLU A N 1
ATOM 826 C CA . GLU A 1 105 ? 0.945 10.049 -25.469 1.00 85.75 105 GLU A CA 1
ATOM 827 C C . GLU A 1 105 ? -0.217 10.019 -24.482 1.00 85.75 105 GLU A C 1
ATOM 829 O O . GLU A 1 105 ? -1.297 10.552 -24.742 1.00 85.75 105 GLU A O 1
ATOM 834 N N . ILE A 1 106 ? 0.040 9.467 -23.298 1.00 86.38 106 ILE A N 1
ATOM 835 C CA . ILE A 1 106 ? -0.912 9.491 -22.192 1.00 86.38 106 ILE A CA 1
ATOM 836 C C . ILE A 1 106 ? -0.946 10.913 -21.588 1.00 86.38 106 ILE A C 1
ATOM 838 O O . ILE A 1 106 ? 0.087 11.414 -21.122 1.00 86.38 106 ILE A O 1
ATOM 842 N N . PRO A 1 107 ? -2.109 11.593 -21.549 1.00 83.44 107 PRO A N 1
ATOM 843 C CA . PRO A 1 107 ? -2.214 12.933 -20.978 1.00 83.44 107 PRO A CA 1
ATOM 844 C C . PRO A 1 107 ? -1.783 12.973 -19.508 1.00 83.44 107 PRO A C 1
ATOM 846 O O . PRO A 1 107 ? -2.246 12.175 -18.700 1.00 83.44 107 PRO A O 1
ATOM 849 N N . GLY A 1 108 ? -0.907 13.914 -19.143 1.00 79.88 108 GLY A N 1
ATOM 850 C CA . GLY A 1 108 ? -0.377 14.030 -17.775 1.00 79.88 108 GLY A CA 1
ATOM 851 C C . GLY A 1 108 ? 0.689 12.988 -17.411 1.00 79.88 108 GLY A C 1
ATOM 852 O O . GLY A 1 108 ? 1.131 12.949 -16.264 1.00 79.88 108 GLY A O 1
ATOM 853 N N . TRP A 1 109 ? 1.122 12.166 -18.374 1.00 79.44 109 TRP A N 1
ATOM 854 C CA . TRP A 1 109 ? 2.178 11.172 -18.180 1.00 79.44 109 TRP A CA 1
ATOM 855 C C . TRP A 1 109 ? 3.582 11.756 -18.303 1.00 79.44 109 TRP A C 1
ATOM 857 O O . TRP A 1 109 ? 4.459 11.362 -17.554 1.00 79.44 109 TRP A O 1
ATOM 867 N N . ARG A 1 110 ? 3.806 12.755 -19.170 1.00 68.38 110 ARG A N 1
ATOM 868 C CA . ARG A 1 110 ? 5.122 13.417 -19.315 1.00 68.38 110 ARG A CA 1
ATOM 869 C C . ARG A 1 110 ? 5.633 14.086 -18.033 1.00 68.38 110 ARG A C 1
ATOM 871 O O . ARG A 1 110 ? 6.833 14.300 -17.900 1.00 68.38 110 ARG A O 1
ATOM 878 N N . SER A 1 111 ? 4.738 14.460 -17.117 1.00 65.12 111 SER A N 1
ATOM 879 C CA . SER A 1 111 ? 5.123 14.965 -15.793 1.00 65.12 111 SER A CA 1
ATOM 880 C C . SER A 1 111 ? 5.502 13.845 -14.821 1.00 65.12 111 SER A C 1
ATOM 882 O O . SER A 1 111 ? 6.016 14.127 -13.744 1.00 65.12 111 SER A O 1
ATOM 884 N N . GLN A 1 112 ? 5.221 12.592 -15.177 1.00 67.19 112 GLN A N 1
ATOM 885 C CA . GLN A 1 112 ? 5.625 11.408 -14.437 1.00 67.19 112 GLN A CA 1
ATOM 886 C C . GLN A 1 112 ? 6.990 10.974 -14.958 1.00 67.19 112 GLN A C 1
ATOM 888 O O . GLN A 1 112 ? 7.254 11.002 -16.157 1.00 67.19 112 GLN A O 1
ATOM 893 N N . ALA A 1 113 ? 7.879 10.582 -14.056 1.00 66.25 113 ALA A N 1
ATOM 894 C CA . ALA A 1 113 ? 9.237 10.221 -14.433 1.00 66.25 113 ALA A CA 1
ATOM 895 C C . ALA A 1 113 ? 9.322 8.837 -15.123 1.00 66.25 113 ALA A C 1
ATOM 897 O O . ALA A 1 113 ? 10.377 8.469 -15.617 1.00 66.25 113 ALA A O 1
ATOM 898 N N . PHE A 1 114 ? 8.226 8.078 -15.212 1.00 72.12 114 PHE A N 1
ATOM 899 C CA . PHE A 1 114 ? 8.222 6.676 -15.650 1.00 72.12 114 PHE A CA 1
ATOM 900 C C . PHE A 1 114 ? 7.860 6.505 -17.127 1.00 72.12 114 PHE A C 1
ATOM 902 O O . PHE A 1 114 ? 7.063 7.267 -17.675 1.00 72.12 114 PHE A O 1
ATOM 909 N N . SER A 1 115 ? 8.405 5.470 -17.772 1.00 72.81 115 SER A N 1
ATOM 910 C CA . SER A 1 115 ? 8.252 5.266 -19.219 1.00 72.81 115 SER A CA 1
ATOM 911 C C . SER A 1 115 ? 7.162 4.261 -19.592 1.00 72.81 115 SER A C 1
ATOM 913 O O . SER A 1 115 ? 6.547 4.403 -20.646 1.00 72.81 115 SER A O 1
ATOM 915 N N . ASN A 1 116 ? 6.879 3.287 -18.725 1.00 85.25 116 ASN A N 1
ATOM 916 C CA . ASN A 1 116 ? 5.933 2.211 -19.010 1.00 85.25 116 ASN A CA 1
ATOM 917 C C . ASN A 1 116 ? 4.749 2.197 -18.031 1.00 85.25 116 ASN A C 1
ATOM 919 O O . ASN A 1 116 ? 4.904 1.892 -16.846 1.00 85.25 116 ASN A O 1
ATOM 923 N N . HIS A 1 117 ? 3.536 2.459 -18.530 1.00 87.69 117 HIS A N 1
ATOM 924 C CA . HIS A 1 117 ? 2.324 2.444 -17.702 1.00 87.69 117 HIS A CA 1
ATOM 925 C C . HIS A 1 117 ? 1.950 1.057 -17.187 1.00 87.69 117 HIS A C 1
ATOM 927 O O . HIS A 1 117 ? 1.289 0.952 -16.156 1.00 87.69 117 HIS A O 1
ATOM 933 N N . ARG A 1 118 ? 2.405 -0.012 -17.850 1.00 90.62 118 ARG A N 1
ATOM 934 C CA . ARG A 1 118 ? 2.122 -1.397 -17.444 1.00 90.62 118 ARG A CA 1
ATOM 935 C C . ARG A 1 118 ? 2.871 -1.828 -16.187 1.00 90.62 118 ARG A C 1
ATOM 937 O O . ARG A 1 118 ? 2.496 -2.823 -15.577 1.00 90.62 118 ARG A O 1
ATOM 944 N N . SER A 1 119 ? 3.883 -1.070 -15.766 1.00 91.12 119 SER A N 1
ATOM 945 C CA . SER A 1 119 ? 4.589 -1.309 -14.502 1.00 91.12 119 SER A CA 1
ATOM 946 C C . SER A 1 119 ? 3.790 -0.840 -13.272 1.00 91.12 119 SER A C 1
ATOM 948 O O . SER A 1 119 ? 4.205 -1.065 -12.136 1.00 91.12 119 SER A O 1
ATOM 950 N N . PHE A 1 120 ? 2.628 -0.211 -13.477 1.00 92.44 120 PHE A N 1
ATOM 951 C CA . PHE A 1 120 ? 1.683 0.167 -12.428 1.00 92.44 120 PHE A CA 1
ATOM 952 C C . PHE A 1 120 ? 0.523 -0.826 -12.402 1.00 92.44 120 PHE A C 1
ATOM 954 O O . PHE A 1 120 ? -0.448 -0.708 -13.152 1.00 92.44 120 PHE A O 1
ATOM 961 N N . ILE A 1 121 ? 0.651 -1.826 -11.531 1.00 95.19 121 ILE A N 1
ATOM 962 C CA . ILE A 1 121 ? -0.228 -2.993 -11.481 1.00 95.19 121 ILE A CA 1
ATOM 963 C C . ILE A 1 121 ? -1.253 -2.824 -10.359 1.00 95.19 121 ILE A C 1
ATOM 965 O O . ILE A 1 121 ? -0.901 -2.602 -9.199 1.00 95.19 121 ILE A O 1
ATOM 969 N N . LEU A 1 122 ? -2.535 -2.969 -10.696 1.00 97.38 122 LEU A N 1
ATOM 970 C CA . LEU A 1 122 ? -3.599 -3.080 -9.702 1.00 97.38 122 LEU A CA 1
ATOM 971 C C . LEU A 1 122 ? -3.568 -4.496 -9.119 1.00 97.38 122 LEU A C 1
ATOM 973 O O . LEU A 1 122 ? -3.961 -5.449 -9.791 1.00 97.38 122 LEU A O 1
ATOM 977 N N . GLN A 1 123 ? -3.087 -4.637 -7.885 1.00 97.44 123 GLN A N 1
ATOM 978 C CA . GLN A 1 123 ? -2.889 -5.953 -7.280 1.00 97.44 123 GLN A CA 1
ATOM 979 C C . GLN A 1 123 ? -4.228 -6.681 -7.071 1.00 97.44 123 GLN A C 1
ATOM 981 O O . GLN A 1 123 ? -5.217 -6.047 -6.685 1.00 97.44 123 GLN A O 1
ATOM 986 N N . PRO A 1 124 ? -4.288 -8.009 -7.270 1.00 97.81 124 PRO A N 1
ATOM 987 C CA . PRO A 1 124 ? -5.460 -8.811 -6.918 1.00 97.81 124 PRO A CA 1
ATOM 988 C C . PRO A 1 124 ? -5.892 -8.617 -5.460 1.00 97.81 124 PRO A C 1
ATOM 990 O O . PRO A 1 124 ? -7.072 -8.416 -5.179 1.00 97.81 124 PRO A O 1
ATOM 993 N N . LEU A 1 125 ? -4.928 -8.558 -4.534 1.00 97.56 125 LEU A N 1
ATOM 994 C CA . LEU A 1 125 ? -5.208 -8.392 -3.108 1.00 97.56 125 LEU A CA 1
ATOM 995 C C . LEU A 1 125 ? -5.876 -7.040 -2.785 1.00 97.56 125 LEU A C 1
ATOM 997 O O . LEU A 1 125 ? -6.786 -6.996 -1.959 1.00 97.56 125 LEU A O 1
ATOM 1001 N N . PHE A 1 126 ? -5.530 -5.976 -3.521 1.00 98.19 126 PHE A N 1
ATOM 1002 C CA . PHE A 1 126 ? -6.149 -4.650 -3.382 1.00 98.19 126 PHE A CA 1
ATOM 1003 C C . PHE A 1 126 ? -7.633 -4.666 -3.758 1.00 98.19 126 PHE A C 1
ATOM 1005 O O . PHE A 1 126 ? -8.455 -3.940 -3.197 1.00 98.19 126 PHE A O 1
ATOM 1012 N N . GLN A 1 127 ? -7.982 -5.502 -4.735 1.00 98.19 127 GLN A N 1
ATOM 1013 C CA . GLN A 1 127 ? -9.357 -5.670 -5.190 1.00 98.19 127 GLN A CA 1
ATOM 1014 C C . GLN A 1 127 ? -10.154 -6.559 -4.236 1.00 98.19 127 GLN A C 1
ATOM 1016 O O . GLN A 1 127 ? -11.349 -6.330 -4.067 1.00 98.19 127 GLN A O 1
ATOM 1021 N N . ALA A 1 128 ? -9.505 -7.554 -3.628 1.00 97.88 128 ALA A N 1
ATOM 1022 C CA . ALA A 1 128 ? -10.129 -8.599 -2.819 1.00 97.88 128 ALA A CA 1
ATOM 1023 C C . ALA A 1 128 ? -10.376 -8.210 -1.352 1.00 97.88 128 ALA A C 1
ATOM 1025 O O . ALA A 1 128 ? -11.307 -8.721 -0.720 1.00 97.88 128 ALA A O 1
ATOM 1026 N N . LEU A 1 129 ? -9.538 -7.332 -0.798 1.00 97.75 129 LEU A N 1
ATOM 1027 C CA . LEU A 1 129 ? -9.469 -7.062 0.634 1.00 97.75 129 LEU A CA 1
ATOM 1028 C C . LEU A 1 129 ? -9.328 -5.562 0.904 1.00 97.75 129 LEU A C 1
ATOM 1030 O O . LEU A 1 129 ? -8.625 -4.849 0.188 1.00 97.75 129 LEU A O 1
ATOM 1034 N N . LEU A 1 130 ? -9.969 -5.084 1.969 1.00 97.31 130 LEU A N 1
ATOM 1035 C CA . LEU A 1 130 ? -9.791 -3.726 2.480 1.00 97.31 130 LEU A CA 1
ATOM 1036 C C . LEU A 1 130 ? -9.793 -3.700 4.011 1.00 97.31 130 LEU A C 1
ATOM 1038 O O . LEU A 1 130 ? -10.380 -4.568 4.664 1.00 97.31 130 LEU A O 1
ATOM 1042 N N . ILE A 1 131 ? -9.141 -2.685 4.575 1.00 97.00 131 ILE A N 1
ATOM 1043 C CA . ILE A 1 131 ? -9.130 -2.382 6.010 1.00 97.00 131 ILE A CA 1
ATOM 1044 C C . ILE A 1 131 ? -9.922 -1.095 6.232 1.00 97.00 131 ILE A C 1
ATOM 1046 O O . ILE A 1 131 ? -9.722 -0.124 5.509 1.00 97.00 131 ILE A O 1
ATOM 1050 N N . VAL A 1 132 ? -10.778 -1.056 7.251 1.00 94.31 132 VAL A N 1
ATOM 1051 C CA . VAL A 1 132 ? -11.450 0.173 7.705 1.00 94.31 132 VAL A CA 1
ATOM 1052 C C . VAL A 1 132 ? -11.032 0.465 9.139 1.00 94.31 132 VAL A C 1
ATOM 1054 O O . VAL A 1 132 ? -11.293 -0.336 10.032 1.00 94.31 132 VAL A O 1
ATOM 1057 N N . VAL A 1 133 ? -10.387 1.605 9.374 1.00 92.19 133 VAL A N 1
ATOM 1058 C CA . VAL A 1 133 ? -9.970 2.035 10.716 1.00 92.19 133 VAL A CA 1
ATOM 1059 C C . VAL A 1 133 ? -11.167 2.616 11.469 1.00 92.19 133 VAL A C 1
ATOM 1061 O O . VAL A 1 133 ? -11.828 3.532 10.978 1.00 92.19 133 VAL A O 1
ATOM 1064 N N . CYS A 1 134 ? -11.436 2.124 12.682 1.00 89.12 134 CYS A N 1
ATOM 1065 C CA . CYS A 1 134 ? -12.512 2.639 13.533 1.00 89.12 134 CYS A CA 1
ATOM 1066 C C . CYS A 1 134 ? -12.045 3.895 14.282 1.00 89.12 134 CYS A C 1
ATOM 1068 O O . CYS A 1 134 ? -11.690 3.853 15.462 1.00 89.12 134 CYS A O 1
ATOM 1070 N N . VAL A 1 135 ? -12.037 5.029 13.581 1.00 86.44 135 VAL A N 1
ATOM 1071 C CA . VAL A 1 135 ? -11.490 6.308 14.069 1.00 86.44 135 VAL A CA 1
ATOM 1072 C C . VAL A 1 135 ? -12.193 6.851 15.318 1.00 86.44 135 VAL A C 1
ATOM 1074 O O . VAL A 1 135 ? -11.611 7.643 16.052 1.00 86.44 135 VAL A O 1
ATOM 1077 N N . GLN A 1 136 ? -13.424 6.415 15.602 1.00 81.94 136 GLN A N 1
ATOM 1078 C CA . GLN A 1 136 ? -14.177 6.792 16.805 1.00 81.94 136 GLN A CA 1
ATOM 1079 C C . GLN A 1 136 ? -13.527 6.268 18.094 1.00 81.94 136 GLN A C 1
ATOM 1081 O O . GLN A 1 136 ? -13.741 6.838 19.162 1.00 81.94 136 GLN A O 1
ATOM 1086 N N . SER A 1 137 ? -12.737 5.195 17.998 1.00 83.94 137 SER A N 1
ATOM 1087 C CA . SER A 1 137 ? -12.000 4.608 19.120 1.00 83.94 137 SER A CA 1
ATOM 1088 C C . SER A 1 137 ? -10.606 5.212 19.313 1.00 83.94 137 SER A C 1
ATOM 1090 O O . SER A 1 137 ? -9.894 4.783 20.212 1.00 83.94 137 SER A O 1
ATOM 1092 N N . TYR A 1 138 ? -10.206 6.178 18.484 1.00 87.06 138 TYR A N 1
ATOM 1093 C CA . TYR A 1 138 ? -8.900 6.823 18.578 1.00 87.06 138 TYR A CA 1
ATOM 1094 C C . TYR A 1 138 ? -8.851 7.812 19.747 1.00 87.06 138 TYR A C 1
ATOM 1096 O O . TYR A 1 138 ? -9.674 8.726 19.845 1.00 87.06 138 TYR A O 1
ATOM 1104 N N . THR A 1 139 ? -7.852 7.651 20.611 1.00 86.12 139 THR A N 1
ATOM 1105 C CA . THR A 1 139 ? -7.638 8.436 21.833 1.00 86.12 139 THR A CA 1
ATOM 1106 C C . THR A 1 139 ? -6.320 9.218 21.817 1.00 86.12 139 THR A C 1
ATOM 1108 O O . THR A 1 139 ? -5.759 9.527 22.867 1.00 86.12 139 THR A O 1
ATOM 1111 N N . SER A 1 140 ? -5.857 9.606 20.622 1.00 86.56 140 SER A N 1
ATOM 1112 C CA . SER A 1 140 ? -4.588 10.321 20.401 1.00 86.56 140 SER A CA 1
ATOM 1113 C C . SER A 1 140 ? -3.340 9.475 20.685 1.00 86.56 140 SER A C 1
ATOM 1115 O O . SER A 1 140 ? -2.308 10.004 21.106 1.00 86.56 140 SER A O 1
ATOM 1117 N N . GLU A 1 141 ? -3.431 8.166 20.445 1.00 90.25 141 GLU A N 1
ATOM 1118 C CA . GLU A 1 141 ? -2.284 7.261 20.405 1.00 90.25 141 GLU A CA 1
ATOM 1119 C C . GLU A 1 141 ? -1.269 7.695 19.337 1.00 90.25 141 GLU A C 1
ATOM 1121 O O . GLU A 1 141 ? -1.618 8.265 18.304 1.00 90.25 141 GLU A O 1
ATOM 1126 N N . ASP A 1 142 ? 0.005 7.394 19.570 1.00 93.69 142 ASP A N 1
ATOM 1127 C CA . ASP A 1 142 ? 1.056 7.601 18.577 1.00 93.69 142 ASP A CA 1
ATOM 1128 C C . ASP A 1 142 ? 1.180 6.397 17.628 1.00 93.69 142 ASP A C 1
ATOM 1130 O O . ASP A 1 142 ? 0.585 5.332 17.822 1.00 93.69 142 ASP A O 1
ATOM 1134 N N . SER A 1 143 ? 2.015 6.527 16.602 1.00 94.81 143 SER A N 1
ATOM 1135 C CA . SER A 1 143 ? 2.269 5.461 15.625 1.00 94.81 143 SER A CA 1
ATOM 1136 C C . SER A 1 143 ? 2.956 4.226 16.212 1.00 94.81 143 SER A C 1
ATOM 1138 O O . SER A 1 143 ? 3.088 3.224 15.517 1.00 94.81 143 SER A O 1
ATOM 1140 N N . LYS A 1 144 ? 3.401 4.242 17.474 1.00 94.62 144 LYS A N 1
ATOM 1141 C CA . LYS A 1 144 ? 3.958 3.055 18.145 1.00 94.62 144 LYS A CA 1
ATOM 1142 C C . LYS A 1 144 ? 2.865 2.226 18.811 1.00 94.62 144 LYS A C 1
ATOM 1144 O O . LYS A 1 144 ? 3.024 1.014 18.960 1.00 94.62 144 LYS A O 1
ATOM 1149 N N . THR A 1 145 ? 1.771 2.872 19.205 1.00 94.56 145 THR A N 1
ATOM 1150 C CA . THR A 1 145 ? 0.713 2.291 20.040 1.00 94.56 145 THR A CA 1
ATOM 1151 C C . THR A 1 145 ? -0.629 2.154 19.323 1.00 94.56 145 THR A C 1
ATOM 1153 O O . THR A 1 145 ? -1.416 1.291 19.701 1.00 94.56 145 THR A O 1
ATOM 1156 N N . ILE A 1 146 ? -0.849 2.871 18.212 1.00 95.06 146 ILE A N 1
ATOM 1157 C CA . ILE A 1 146 ? -2.090 2.826 17.414 1.00 95.06 146 ILE A CA 1
ATOM 1158 C C . ILE A 1 146 ? -2.480 1.424 16.929 1.00 95.06 146 ILE A C 1
ATOM 1160 O O . ILE A 1 146 ? -3.632 1.183 16.590 1.00 95.06 146 ILE A O 1
ATOM 1164 N N . GLY A 1 147 ? -1.557 0.460 16.914 1.00 95.75 147 GLY A N 1
ATOM 1165 C CA . GLY A 1 147 ? -1.838 -0.900 16.460 1.00 95.75 147 GLY A CA 1
ATOM 1166 C C . GLY A 1 147 ? -2.975 -1.613 17.204 1.00 95.75 147 GLY A C 1
ATOM 1167 O O . GLY A 1 147 ? -3.561 -2.529 16.632 1.00 95.75 147 GLY A O 1
ATOM 1168 N N . SER A 1 148 ? -3.309 -1.210 18.435 1.00 94.81 148 SER A N 1
ATOM 1169 C CA . SER A 1 148 ? -4.449 -1.755 19.187 1.00 94.81 148 SER A CA 1
ATOM 1170 C C . SER A 1 148 ? -5.802 -1.156 18.800 1.00 94.81 148 SER A C 1
ATOM 1172 O O . SER A 1 148 ? -6.820 -1.666 19.266 1.00 94.81 148 SER A O 1
ATOM 1174 N N . ILE A 1 149 ? -5.844 -0.103 17.971 1.00 92.56 149 ILE A N 1
ATOM 1175 C CA . ILE A 1 149 ? -7.111 0.503 17.558 1.00 92.56 149 ILE A CA 1
ATOM 1176 C C . ILE A 1 149 ? -7.975 -0.539 16.834 1.00 92.56 149 ILE A C 1
ATOM 1178 O O . ILE A 1 149 ? -7.454 -1.312 16.016 1.00 92.56 149 ILE A O 1
ATOM 1182 N N . PRO A 1 150 ? -9.288 -0.587 17.112 1.00 92.69 150 PRO A N 1
ATOM 1183 C CA . PRO A 1 150 ? -10.193 -1.435 16.361 1.00 92.69 150 PRO A CA 1
ATOM 1184 C C . PRO A 1 150 ? -10.176 -1.096 14.866 1.00 92.69 150 PRO A C 1
ATOM 1186 O O . PRO A 1 150 ? -10.135 0.069 14.464 1.00 92.69 150 PRO A O 1
ATOM 1189 N N . ALA A 1 151 ? -10.242 -2.133 14.042 1.00 92.62 151 ALA A N 1
ATOM 1190 C CA . ALA A 1 151 ? -10.382 -2.042 12.601 1.00 92.62 151 ALA A CA 1
ATOM 1191 C C . ALA A 1 151 ? -11.317 -3.149 12.099 1.00 92.62 151 ALA A C 1
ATOM 1193 O O . ALA A 1 151 ? -11.420 -4.223 12.701 1.00 92.62 151 ALA A O 1
ATOM 1194 N N . LEU A 1 152 ? -11.983 -2.898 10.977 1.00 93.00 152 LEU A N 1
ATOM 1195 C CA . LEU A 1 152 ? -12.625 -3.952 10.207 1.00 93.00 152 LEU A CA 1
ATOM 1196 C C . LEU A 1 152 ? -11.682 -4.462 9.132 1.00 93.00 152 LEU A C 1
ATOM 1198 O O . LEU A 1 152 ? -11.047 -3.673 8.432 1.00 93.00 152 LEU A O 1
ATOM 1202 N N . LEU A 1 153 ? -11.676 -5.775 8.951 1.00 94.69 153 LEU A N 1
ATOM 1203 C CA . LEU A 1 153 ? -11.088 -6.412 7.787 1.00 94.69 153 LEU A CA 1
ATOM 1204 C C . LEU A 1 153 ? -12.206 -6.996 6.926 1.00 94.69 153 LEU A C 1
ATOM 1206 O O . LEU A 1 153 ? -12.992 -7.813 7.406 1.00 94.69 153 LEU A O 1
ATOM 1210 N N . VAL A 1 154 ? -12.289 -6.558 5.670 1.00 95.06 154 VAL A N 1
ATOM 1211 C CA . VAL A 1 154 ? -13.457 -6.770 4.805 1.00 95.06 154 VAL A CA 1
ATOM 1212 C C . VAL A 1 154 ? -13.039 -7.421 3.490 1.00 95.06 154 VAL A C 1
ATOM 1214 O O . VAL A 1 154 ? -12.199 -6.889 2.765 1.00 95.06 154 VAL A O 1
ATOM 1217 N N . ARG A 1 155 ? -13.673 -8.546 3.152 1.00 95.44 155 ARG A N 1
ATOM 1218 C CA . ARG A 1 155 ? -13.605 -9.182 1.832 1.00 95.44 155 ARG A CA 1
ATOM 1219 C C . ARG A 1 155 ? -14.606 -8.521 0.898 1.00 95.44 155 ARG A C 1
ATOM 1221 O O . ARG A 1 155 ? -15.782 -8.393 1.233 1.00 95.44 155 ARG A O 1
ATOM 1228 N N . THR A 1 156 ? -14.155 -8.159 -0.294 1.00 95.50 156 THR A N 1
ATOM 1229 C CA . THR A 1 156 ? -15.009 -7.542 -1.322 1.00 95.50 156 THR A CA 1
ATOM 1230 C C . THR A 1 156 ? -15.804 -8.569 -2.129 1.00 95.50 156 THR A C 1
ATOM 1232 O O . THR A 1 156 ? -16.767 -8.207 -2.799 1.00 95.50 156 THR A O 1
ATOM 1235 N N . GLY A 1 157 ? -15.394 -9.842 -2.080 1.00 93.38 157 GLY A N 1
ATOM 1236 C CA . GLY A 1 157 ? -15.918 -10.920 -2.923 1.00 93.38 157 GLY A CA 1
ATOM 1237 C C . GLY A 1 157 ? -15.178 -11.092 -4.255 1.00 93.38 157 GLY A C 1
ATOM 1238 O O . GLY A 1 157 ? -15.505 -12.006 -5.006 1.00 93.38 157 GLY A O 1
ATOM 1239 N N . VAL A 1 158 ? -14.179 -10.255 -4.554 1.00 95.88 158 VAL A N 1
ATOM 1240 C CA . VAL A 1 158 ? -13.290 -10.461 -5.706 1.00 95.88 158 VAL A CA 1
ATOM 1241 C C . VAL A 1 158 ? -12.226 -11.490 -5.337 1.00 95.88 158 VAL A C 1
ATOM 1243 O O . VAL A 1 158 ? -11.444 -11.262 -4.419 1.00 95.88 158 VAL A O 1
ATOM 1246 N N . GLU A 1 159 ? -12.181 -12.604 -6.065 1.00 95.44 159 GLU A N 1
ATOM 1247 C CA . GLU A 1 159 ? -11.191 -13.676 -5.854 1.00 95.44 159 GLU A CA 1
ATOM 1248 C C . GLU A 1 159 ? -10.265 -13.890 -7.065 1.00 95.44 159 GLU A C 1
ATOM 1250 O O . GLU A 1 159 ? -9.309 -14.660 -7.002 1.00 95.44 159 GLU A O 1
ATOM 1255 N N . GLU A 1 160 ? -10.529 -13.193 -8.174 1.00 96.56 160 GLU A N 1
ATOM 1256 C CA . GLU A 1 160 ? -9.752 -13.302 -9.409 1.00 96.56 160 GLU A CA 1
ATOM 1257 C C . GLU A 1 160 ? -8.287 -12.892 -9.187 1.00 96.56 160 GLU A C 1
ATOM 1259 O O . GLU A 1 160 ? -7.997 -11.805 -8.685 1.00 96.56 160 GLU A O 1
ATOM 1264 N N . GLY A 1 161 ? -7.361 -13.758 -9.606 1.00 95.31 161 GLY A N 1
ATOM 1265 C CA . GLY A 1 161 ? -5.921 -13.501 -9.554 1.00 95.31 161 GLY A CA 1
ATOM 1266 C C . GLY A 1 161 ? -5.265 -13.731 -8.190 1.00 95.31 161 GLY A C 1
ATOM 1267 O O . GLY A 1 161 ? -4.067 -13.499 -8.069 1.00 95.31 161 GLY A O 1
ATOM 1268 N N . LEU A 1 162 ? -6.007 -14.182 -7.174 1.00 97.56 162 LEU A N 1
ATOM 1269 C CA . LEU A 1 162 ? -5.427 -14.597 -5.895 1.00 97.56 162 LEU A CA 1
ATOM 1270 C C . LEU A 1 162 ? -4.798 -15.991 -6.001 1.00 97.56 162 LEU A C 1
ATOM 1272 O O . LEU A 1 162 ? -5.335 -16.880 -6.661 1.00 97.56 162 LEU A O 1
ATOM 1276 N N . SER A 1 163 ? -3.702 -16.211 -5.279 1.00 97.25 163 SER A N 1
ATOM 1277 C CA . SER A 1 163 ? -3.045 -17.521 -5.161 1.00 97.25 163 SER A CA 1
ATOM 1278 C C . SER A 1 163 ? -3.916 -18.562 -4.453 1.00 97.25 163 SER A C 1
ATOM 1280 O O . SER A 1 163 ? -3.830 -19.753 -4.744 1.00 97.25 163 SER A O 1
ATOM 1282 N N . ALA A 1 164 ? -4.759 -18.117 -3.518 1.00 95.62 164 ALA A N 1
ATOM 1283 C CA . ALA A 1 164 ? -5.729 -18.930 -2.796 1.00 95.62 164 ALA A CA 1
ATOM 1284 C C . ALA A 1 164 ? -6.817 -18.040 -2.157 1.00 95.62 164 ALA A C 1
ATOM 1286 O O . ALA A 1 164 ? -6.576 -16.846 -1.931 1.00 95.62 164 ALA A O 1
ATOM 1287 N N . PRO A 1 165 ? -7.984 -18.603 -1.785 1.00 94.38 165 PRO A N 1
ATOM 1288 C CA . PRO A 1 165 ? -9.026 -17.864 -1.077 1.00 94.38 165 PRO A CA 1
ATOM 1289 C C . PRO A 1 165 ? -8.518 -17.171 0.199 1.00 94.38 165 PRO A C 1
ATOM 1291 O O . PRO A 1 165 ? -7.575 -17.630 0.856 1.00 94.38 165 PRO A O 1
ATOM 1294 N N . ILE A 1 166 ? -9.151 -16.052 0.557 1.00 93.38 166 ILE A N 1
ATOM 1295 C CA . ILE A 1 166 ? -8.853 -15.310 1.790 1.00 93.38 166 ILE A CA 1
ATOM 1296 C C . ILE A 1 166 ? -9.764 -15.822 2.905 1.00 93.38 166 ILE A C 1
ATOM 1298 O O . ILE A 1 166 ? -10.995 -15.719 2.821 1.00 93.38 166 ILE A O 1
ATOM 1302 N N . THR A 1 167 ? -9.155 -16.335 3.972 1.00 89.12 167 THR A N 1
ATOM 1303 C CA . THR A 1 167 ? -9.851 -16.842 5.159 1.00 89.12 167 THR A CA 1
ATOM 1304 C C . THR A 1 167 ? -9.487 -16.022 6.396 1.00 89.12 167 THR A C 1
ATOM 1306 O O . THR A 1 167 ? -8.412 -15.430 6.482 1.00 89.12 167 THR A O 1
ATOM 1309 N N . PHE A 1 168 ? -10.407 -15.976 7.361 1.00 88.75 168 PHE A N 1
ATOM 1310 C CA . PHE A 1 168 ? -10.229 -15.264 8.633 1.00 88.75 168 PHE A CA 1
ATOM 1311 C C . PHE A 1 168 ? -10.106 -16.205 9.838 1.00 88.75 168 PHE A C 1
ATOM 1313 O O . PHE A 1 168 ? -10.039 -15.745 10.973 1.00 88.75 168 PHE A O 1
ATOM 1320 N N . GLU A 1 169 ? -10.051 -17.517 9.603 1.00 79.75 169 GLU A N 1
ATOM 1321 C CA . GLU A 1 169 ? -10.088 -18.555 10.644 1.00 79.75 169 GLU A CA 1
ATOM 1322 C C . GLU A 1 169 ? -8.952 -18.421 11.671 1.00 79.75 169 GLU A C 1
ATOM 1324 O O . GLU A 1 169 ? -9.145 -18.739 12.838 1.00 79.75 169 GLU A O 1
ATOM 1329 N N . GLY A 1 170 ? -7.795 -17.880 11.271 1.00 74.75 170 GLY A N 1
ATOM 1330 C CA . GLY A 1 170 ? -6.654 -17.656 12.166 1.00 74.75 170 GLY A CA 1
ATOM 1331 C C . GLY A 1 170 ? -6.691 -16.359 12.984 1.00 74.75 170 GLY A C 1
ATOM 1332 O O . GLY A 1 170 ? -5.802 -16.151 13.806 1.00 74.75 170 GLY A O 1
ATOM 1333 N N . ILE A 1 171 ? -7.662 -15.468 12.748 1.00 79.31 171 ILE A N 1
ATOM 1334 C CA . ILE A 1 171 ? -7.712 -14.130 13.373 1.00 79.31 171 ILE A CA 1
ATOM 1335 C C . ILE A 1 171 ? -9.098 -13.715 13.884 1.00 79.31 171 ILE A C 1
ATOM 1337 O O . ILE A 1 171 ? -9.242 -12.621 14.435 1.00 79.31 171 ILE A O 1
ATOM 1341 N N . ALA A 1 172 ? -10.118 -14.554 13.701 1.00 68.31 172 ALA A N 1
ATOM 1342 C CA . ALA A 1 172 ? -11.439 -14.325 14.266 1.00 68.31 172 ALA A CA 1
ATOM 1343 C C . ALA A 1 172 ? -11.372 -14.438 15.800 1.00 68.31 172 ALA A C 1
ATOM 1345 O O . ALA A 1 172 ? -10.989 -15.475 16.340 1.00 68.31 172 ALA A O 1
ATOM 1346 N N . GLY A 1 173 ? -11.724 -13.359 16.504 1.00 60.44 173 GLY A N 1
ATOM 1347 C CA . GLY A 1 173 ? -11.934 -13.402 17.950 1.00 60.44 173 GLY A CA 1
ATOM 1348 C C . GLY A 1 173 ? -13.194 -14.199 18.296 1.00 60.44 173 GLY A C 1
ATOM 1349 O O . GLY A 1 173 ? -14.116 -14.301 17.491 1.00 60.44 173 GLY A O 1
ATOM 1350 N N . THR A 1 174 ? -13.248 -14.752 19.507 1.00 48.97 174 THR A N 1
ATOM 1351 C CA . THR A 1 174 ? -14.416 -15.482 20.033 1.00 48.97 174 THR A CA 1
ATOM 1352 C C . THR A 1 174 ? -15.642 -14.596 20.277 1.00 48.97 174 THR A C 1
ATOM 1354 O O . THR A 1 174 ? -16.736 -15.122 20.455 1.00 48.97 174 THR A O 1
ATOM 1357 N N . GLU A 1 175 ? -15.483 -13.271 20.268 1.00 49.66 175 GLU A N 1
ATOM 1358 C CA . GLU A 1 175 ? -16.533 -12.298 20.579 1.00 49.66 175 GLU A CA 1
ATOM 1359 C C . GLU A 1 175 ? -16.554 -11.168 19.541 1.00 49.66 175 GLU A C 1
ATOM 1361 O O . GLU A 1 175 ? -15.825 -10.190 19.650 1.00 49.66 175 GLU A O 1
ATOM 1366 N N . ASP A 1 176 ? -17.320 -11.370 18.471 1.00 47.59 176 ASP A N 1
ATOM 1367 C CA . ASP A 1 176 ? -18.186 -10.384 17.804 1.00 47.59 176 ASP A CA 1
ATOM 1368 C C . ASP A 1 176 ? -18.577 -10.967 16.442 1.00 47.59 176 ASP A C 1
ATOM 1370 O O . ASP A 1 176 ? -17.728 -11.349 15.636 1.00 47.59 176 ASP A O 1
ATOM 1374 N N . SER A 1 177 ? -19.887 -11.060 16.218 1.00 49.84 177 SER A N 1
ATOM 1375 C CA . SER A 1 177 ? -20.569 -11.582 15.031 1.00 49.84 177 SER A CA 1
ATOM 1376 C C . SER A 1 177 ? -19.800 -11.355 13.724 1.00 49.84 177 SER A C 1
ATOM 1378 O O . SER A 1 177 ? -19.839 -10.271 13.136 1.00 49.84 177 SER A O 1
ATOM 1380 N N . SER A 1 178 ? -19.120 -12.402 13.259 1.00 55.19 178 SER A N 1
ATOM 1381 C CA . SER A 1 178 ? -18.499 -12.469 11.944 1.00 55.19 178 SER A CA 1
ATOM 1382 C C . SER A 1 178 ? -19.596 -12.477 10.883 1.00 55.19 178 SER A C 1
ATOM 1384 O O . SER A 1 178 ? -20.231 -13.496 10.609 1.00 55.19 178 SER A O 1
ATOM 1386 N N . SER A 1 179 ? -19.837 -11.322 10.264 1.00 66.81 179 SER A N 1
ATOM 1387 C CA . SER A 1 179 ? -20.551 -11.311 8.990 1.00 66.81 179 SER A CA 1
ATOM 1388 C C . SER A 1 179 ? -19.726 -12.118 7.984 1.00 66.81 179 SER A C 1
ATOM 1390 O O . SER A 1 179 ? -18.493 -12.145 8.040 1.00 66.81 179 SER A O 1
ATOM 1392 N N . LYS A 1 180 ? -20.382 -12.764 7.013 1.00 72.12 180 LYS A N 1
ATOM 1393 C CA . LYS A 1 180 ? -19.688 -13.523 5.956 1.00 72.12 180 LYS A CA 1
ATOM 1394 C C . LYS A 1 180 ? -18.624 -12.670 5.253 1.00 72.12 180 LYS A C 1
ATOM 1396 O O . LYS A 1 180 ? -17.657 -13.216 4.733 1.00 72.12 180 LYS A O 1
ATOM 1401 N N . PHE A 1 181 ? -18.766 -11.349 5.237 1.00 81.19 181 PHE A N 1
ATOM 1402 C CA . PHE A 1 181 ? -17.889 -10.463 4.480 1.00 81.19 181 PHE A CA 1
ATOM 1403 C C . PHE A 1 181 ? -16.797 -9.794 5.310 1.00 81.19 181 PHE A C 1
ATOM 1405 O O . PHE A 1 181 ? -15.775 -9.424 4.740 1.00 81.19 181 PHE A O 1
ATOM 1412 N N . TYR A 1 182 ? -16.947 -9.665 6.628 1.00 89.75 182 TYR A N 1
ATOM 1413 C CA . TYR A 1 182 ? -15.980 -8.926 7.435 1.00 89.75 182 TYR A CA 1
ATOM 1414 C C . TYR A 1 182 ? -15.857 -9.446 8.862 1.00 89.75 182 TYR A C 1
ATOM 1416 O O . TYR A 1 182 ? -16.768 -10.067 9.405 1.00 89.75 182 TYR A O 1
ATOM 1424 N N . ILE A 1 183 ? -14.720 -9.133 9.475 1.00 90.75 183 ILE A N 1
ATOM 1425 C CA . ILE A 1 183 ? -14.468 -9.353 10.898 1.00 90.75 183 ILE A CA 1
ATOM 1426 C C . ILE A 1 183 ? -13.981 -8.067 11.552 1.00 90.75 183 ILE A C 1
ATOM 1428 O O . ILE A 1 183 ? -13.350 -7.219 10.914 1.00 90.75 183 ILE A O 1
ATOM 1432 N N . ARG A 1 184 ? -14.251 -7.948 12.849 1.00 90.62 184 ARG A N 1
ATOM 1433 C CA . ARG A 1 184 ? -13.661 -6.920 13.697 1.00 90.62 184 ARG A CA 1
ATOM 1434 C C . ARG A 1 184 ? -12.376 -7.456 14.314 1.00 90.62 184 ARG A C 1
ATOM 1436 O O . ARG A 1 184 ? -12.340 -8.573 14.820 1.00 90.62 184 ARG A O 1
ATOM 1443 N N . THR A 1 185 ? -11.313 -6.668 14.260 1.00 92.31 185 THR A N 1
ATOM 1444 C CA . THR A 1 185 ? -10.012 -7.024 14.834 1.00 92.31 185 THR A CA 1
ATOM 1445 C C . THR A 1 185 ? -9.229 -5.757 15.194 1.00 92.31 185 THR A C 1
ATOM 1447 O O . THR A 1 185 ? -9.788 -4.661 15.202 1.00 92.31 185 THR A O 1
ATOM 1450 N N . THR A 1 186 ? -7.947 -5.881 15.530 1.00 95.00 186 THR A N 1
ATOM 1451 C CA . 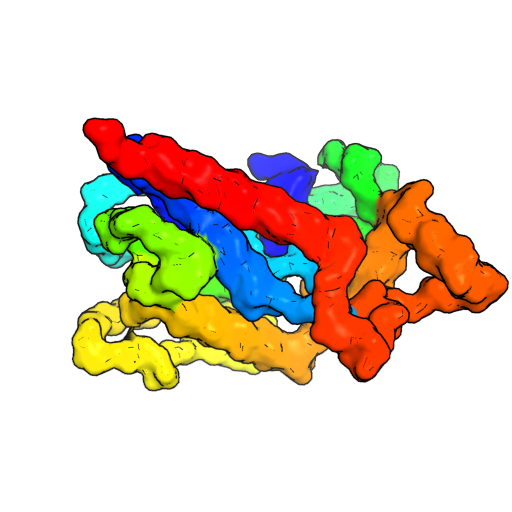THR A 1 186 ? -7.058 -4.725 15.723 1.00 95.00 186 THR A CA 1
ATOM 1452 C C . THR A 1 186 ? -6.369 -4.348 14.415 1.00 95.00 186 THR A C 1
ATOM 1454 O O . THR A 1 186 ? -6.122 -5.210 13.566 1.00 95.00 186 THR A O 1
ATOM 1457 N N . LEU A 1 187 ? -5.983 -3.079 14.258 1.00 96.50 187 LEU A N 1
ATOM 1458 C CA . LEU A 1 187 ? -5.183 -2.639 13.112 1.00 96.50 187 LEU A CA 1
ATOM 1459 C C . LEU A 1 187 ? -3.889 -3.459 12.978 1.00 96.50 187 LEU A C 1
ATOM 1461 O O . LEU A 1 187 ? -3.476 -3.790 11.870 1.00 96.50 187 LEU A O 1
ATOM 1465 N N . LYS A 1 188 ? -3.269 -3.847 14.100 1.00 97.12 188 LYS A N 1
ATOM 1466 C CA . LYS A 1 188 ? -2.135 -4.782 14.142 1.00 97.12 188 LYS A CA 1
ATOM 1467 C C . LYS A 1 188 ? -2.445 -6.098 13.452 1.00 97.12 188 LYS A C 1
ATOM 1469 O O . LYS A 1 188 ? -1.736 -6.448 12.516 1.00 97.12 188 LYS A O 1
ATOM 1474 N N . THR A 1 189 ? -3.478 -6.793 13.902 1.00 96.38 189 THR A N 1
ATOM 1475 C CA . THR A 1 189 ? -3.829 -8.113 13.377 1.00 96.38 189 THR A CA 1
ATOM 1476 C C . THR A 1 189 ? -4.225 -8.045 11.902 1.00 96.38 189 THR A C 1
ATOM 1478 O O . THR A 1 189 ? -3.832 -8.910 11.124 1.00 96.38 189 THR A O 1
ATOM 1481 N N . ALA A 1 190 ? -4.951 -6.997 11.496 1.00 96.75 190 ALA A N 1
ATOM 1482 C CA . ALA A 1 190 ? -5.320 -6.784 10.099 1.00 96.75 190 ALA A CA 1
ATOM 1483 C C . ALA A 1 190 ? -4.083 -6.600 9.201 1.00 96.75 190 ALA A C 1
ATOM 1485 O O . ALA A 1 190 ? -3.963 -7.266 8.175 1.00 96.75 190 ALA A O 1
ATOM 1486 N N . VAL A 1 191 ? -3.142 -5.742 9.607 1.00 97.25 191 VAL A N 1
ATOM 1487 C CA . VAL A 1 191 ? -1.898 -5.491 8.861 1.00 97.25 191 VAL A CA 1
ATOM 1488 C C . VAL A 1 191 ? -1.014 -6.736 8.812 1.00 97.25 191 VAL A C 1
ATOM 1490 O O . VAL A 1 191 ? -0.498 -7.060 7.745 1.00 97.25 191 VAL A O 1
ATOM 1493 N N . ASP A 1 192 ? -0.888 -7.466 9.923 1.00 97.00 192 ASP A N 1
ATOM 1494 C CA . ASP A 1 192 ? -0.098 -8.701 9.981 1.00 97.00 192 ASP A CA 1
ATOM 1495 C C . ASP A 1 192 ? -0.663 -9.763 9.014 1.00 97.00 192 ASP A C 1
ATOM 1497 O O . ASP A 1 192 ? 0.098 -10.409 8.287 1.00 97.00 192 ASP A O 1
ATOM 1501 N N . LEU A 1 193 ? -1.996 -9.887 8.918 1.00 96.50 193 LEU A N 1
ATOM 1502 C CA . LEU A 1 193 ? -2.625 -10.756 7.923 1.00 96.50 193 LEU A CA 1
ATOM 1503 C C . LEU A 1 193 ? -2.341 -10.277 6.493 1.00 96.50 193 LEU A C 1
ATOM 1505 O O . LEU A 1 193 ? -1.927 -11.096 5.677 1.00 96.50 193 LEU A O 1
ATOM 1509 N N . VAL A 1 194 ? -2.506 -8.986 6.178 1.00 97.31 194 VAL A N 1
ATOM 1510 C CA . VAL A 1 194 ? -2.219 -8.467 4.824 1.00 97.31 194 VAL A CA 1
ATOM 1511 C C . VAL A 1 194 ? -0.766 -8.727 4.431 1.00 97.31 194 VAL A C 1
ATOM 1513 O O . VAL A 1 194 ? -0.525 -9.184 3.319 1.00 97.31 194 VAL A O 1
ATOM 1516 N N . MET A 1 195 ? 0.195 -8.510 5.332 1.00 97.12 195 MET A N 1
ATOM 1517 C CA . MET A 1 195 ? 1.606 -8.809 5.062 1.00 97.12 195 MET A CA 1
ATOM 1518 C C . MET A 1 195 ? 1.839 -10.305 4.802 1.00 97.12 195 MET A C 1
ATOM 1520 O O . MET A 1 195 ? 2.621 -10.658 3.921 1.00 97.12 195 MET A O 1
ATOM 1524 N N . SER A 1 196 ? 1.152 -11.198 5.524 1.00 97.00 196 SER A N 1
ATOM 1525 C CA . SER A 1 196 ? 1.242 -12.642 5.255 1.00 97.00 196 SER A CA 1
ATOM 1526 C C . SER A 1 196 ? 0.600 -13.045 3.923 1.00 97.00 196 SER A C 1
ATOM 1528 O O . SER A 1 196 ? 1.136 -13.903 3.223 1.00 97.00 196 SER A O 1
ATOM 1530 N N . LEU A 1 197 ? -0.505 -12.398 3.537 1.00 97.25 197 LEU A N 1
ATOM 1531 C CA . LEU A 1 197 ? -1.152 -12.609 2.244 1.00 97.25 197 LEU A CA 1
ATOM 1532 C C . LEU A 1 197 ? -0.260 -12.090 1.114 1.00 97.25 197 LEU A C 1
ATOM 1534 O O . LEU A 1 197 ? -0.030 -12.824 0.164 1.00 97.25 197 LEU A O 1
ATOM 1538 N N . GLU A 1 198 ? 0.327 -10.897 1.244 1.00 96.25 198 GLU A N 1
ATOM 1539 C CA . GLU A 1 198 ? 1.314 -10.362 0.294 1.00 96.25 198 GLU A CA 1
ATOM 1540 C C . GLU A 1 198 ? 2.498 -11.323 0.121 1.00 96.25 198 GLU A C 1
ATOM 1542 O O . GLU A 1 198 ? 2.870 -11.638 -1.007 1.00 96.25 198 GLU A O 1
ATOM 1547 N N . ALA A 1 199 ? 3.047 -11.856 1.218 1.00 96.25 199 ALA A N 1
ATOM 1548 C CA . ALA A 1 199 ? 4.120 -12.846 1.159 1.00 96.25 199 ALA A CA 1
ATOM 1549 C C . ALA A 1 199 ? 3.688 -14.141 0.447 1.00 96.25 199 ALA A C 1
ATOM 1551 O O . ALA A 1 199 ? 4.465 -14.709 -0.319 1.00 96.25 199 ALA A O 1
ATOM 1552 N N . ARG A 1 200 ? 2.446 -14.596 0.661 1.00 97.19 200 ARG A N 1
ATOM 1553 C CA . ARG A 1 200 ? 1.864 -15.761 -0.025 1.00 97.19 200 ARG A CA 1
ATOM 1554 C C . ARG A 1 200 ? 1.694 -15.514 -1.527 1.00 97.19 200 ARG A C 1
ATOM 1556 O O . ARG A 1 200 ? 2.069 -16.370 -2.329 1.00 97.19 200 ARG A O 1
ATOM 1563 N N . GLU A 1 201 ? 1.166 -14.351 -1.908 1.00 97.75 201 GLU A N 1
ATOM 1564 C CA . GLU A 1 201 ? 1.038 -13.959 -3.315 1.00 97.75 201 GLU A CA 1
ATOM 1565 C C . GLU A 1 201 ? 2.425 -13.864 -3.969 1.00 97.75 201 GLU A C 1
ATOM 1567 O O . GLU A 1 201 ? 2.646 -14.443 -5.032 1.00 97.75 201 GLU A O 1
ATOM 1572 N N . ALA A 1 202 ? 3.397 -13.237 -3.298 1.00 95.56 202 ALA A N 1
ATOM 1573 C CA . ALA A 1 202 ? 4.770 -13.119 -3.782 1.00 95.56 202 ALA A CA 1
ATOM 1574 C C . ALA A 1 202 ? 5.479 -14.478 -3.909 1.00 95.56 202 ALA A C 1
ATOM 1576 O O . ALA A 1 202 ? 6.248 -14.679 -4.845 1.00 95.56 202 ALA A O 1
ATOM 1577 N N . ALA A 1 203 ? 5.209 -15.431 -3.014 1.00 97.50 203 ALA A N 1
ATOM 1578 C CA . ALA A 1 203 ? 5.744 -16.789 -3.116 1.00 97.50 203 ALA A CA 1
ATOM 1579 C C . ALA A 1 203 ? 5.183 -17.559 -4.325 1.00 97.50 203 ALA A C 1
ATOM 1581 O O . ALA A 1 203 ? 5.860 -18.435 -4.858 1.00 97.50 203 ALA A O 1
ATOM 1582 N N . THR A 1 204 ? 3.963 -17.230 -4.761 1.00 97.38 204 THR A N 1
ATOM 1583 C CA . THR A 1 204 ? 3.283 -17.910 -5.874 1.00 97.38 204 THR A CA 1
ATOM 1584 C C . THR A 1 204 ? 3.585 -17.252 -7.221 1.00 97.38 204 THR A C 1
ATOM 1586 O O . THR A 1 204 ? 3.863 -17.940 -8.200 1.00 97.38 204 THR A O 1
ATOM 1589 N N . PHE A 1 205 ? 3.542 -15.920 -7.279 1.00 95.88 205 PHE A N 1
ATOM 1590 C CA . PHE A 1 205 ? 3.601 -15.144 -8.523 1.00 95.88 205 PHE A CA 1
ATOM 1591 C C . PHE A 1 205 ? 4.870 -14.294 -8.670 1.00 95.88 205 PHE A C 1
ATOM 1593 O O . PHE A 1 205 ? 5.049 -13.621 -9.689 1.00 95.88 205 PHE A O 1
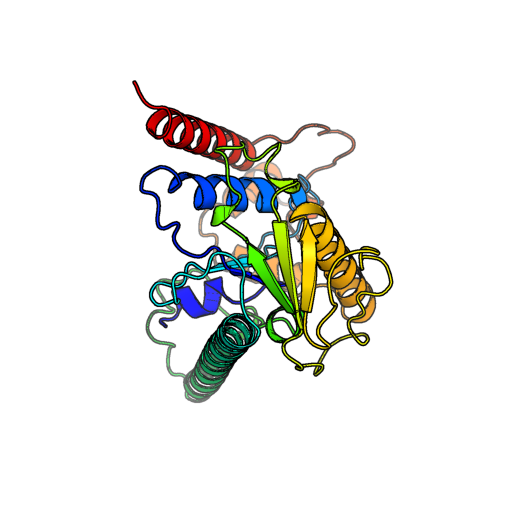ATOM 1600 N N . GLY A 1 206 ? 5.739 -14.283 -7.656 1.00 94.88 206 GLY A N 1
ATOM 1601 C CA . GLY A 1 206 ? 6.782 -13.271 -7.520 1.00 94.88 206 GLY A CA 1
ATOM 1602 C C . GLY A 1 206 ? 6.209 -11.900 -7.146 1.00 94.88 206 GLY A C 1
ATOM 1603 O O . GLY A 1 206 ? 4.997 -11.680 -7.119 1.00 94.88 206 GLY A O 1
ATOM 1604 N N . LEU A 1 207 ? 7.091 -10.942 -6.865 1.00 92.62 207 LEU A N 1
ATOM 1605 C CA . LEU A 1 207 ? 6.679 -9.549 -6.690 1.00 92.62 207 LEU A CA 1
ATOM 1606 C C . LEU A 1 207 ? 6.227 -8.964 -8.034 1.00 92.62 207 LEU A C 1
ATOM 1608 O O . LEU A 1 207 ? 6.895 -9.146 -9.047 1.00 92.62 207 LEU A O 1
ATOM 1612 N N . GLN A 1 208 ? 5.111 -8.233 -8.030 1.00 92.12 208 GLN A N 1
ATOM 1613 C CA . GLN A 1 208 ? 4.518 -7.634 -9.230 1.00 92.12 208 GLN A CA 1
ATOM 1614 C C . GLN A 1 208 ? 4.404 -6.109 -9.062 1.00 92.12 208 GLN A C 1
ATOM 1616 O O . GLN A 1 208 ? 3.781 -5.668 -8.093 1.00 92.12 208 GLN A O 1
ATOM 1621 N N . PRO A 1 209 ? 5.041 -5.281 -9.914 1.00 92.31 209 PRO A N 1
ATOM 1622 C CA . PRO A 1 209 ? 5.993 -5.661 -10.967 1.00 92.31 209 PRO A CA 1
ATOM 1623 C C . PRO A 1 209 ? 7.256 -6.323 -10.393 1.00 92.31 209 PRO A C 1
ATOM 1625 O O . PRO A 1 209 ? 7.605 -6.098 -9.232 1.00 92.31 209 PRO A O 1
ATOM 1628 N N . SER A 1 210 ? 7.972 -7.116 -11.191 1.00 92.75 210 SER A N 1
ATOM 1629 C CA . SER A 1 210 ? 9.247 -7.695 -10.738 1.00 92.75 210 SER A CA 1
ATOM 1630 C C . SER A 1 210 ? 10.212 -6.587 -10.285 1.00 92.75 210 SER A C 1
ATOM 1632 O O . SER A 1 210 ? 10.245 -5.543 -10.950 1.00 92.75 210 SER A O 1
ATOM 1634 N N . PRO A 1 211 ? 11.005 -6.788 -9.218 1.00 90.75 211 PRO A N 1
ATOM 1635 C CA . PRO A 1 211 ? 11.952 -5.789 -8.717 1.00 90.75 211 PRO A CA 1
ATOM 1636 C C . PRO A 1 211 ? 12.902 -5.257 -9.794 1.00 90.75 211 PRO A C 1
ATOM 1638 O O . PRO A 1 211 ? 13.185 -4.067 -9.840 1.00 90.75 211 PRO A O 1
ATOM 1641 N N . GLU A 1 212 ? 13.323 -6.113 -10.723 1.00 89.31 212 GLU A N 1
ATOM 1642 C CA . GLU A 1 212 ? 14.201 -5.758 -11.838 1.00 89.31 212 GLU A CA 1
ATOM 1643 C C . GLU A 1 212 ? 13.535 -4.764 -12.800 1.00 89.31 212 GLU A C 1
ATOM 1645 O O . GLU A 1 212 ? 14.132 -3.757 -13.169 1.00 89.31 212 GLU A O 1
ATOM 1650 N N . VAL A 1 213 ? 12.274 -5.005 -13.171 1.00 88.88 213 VAL A N 1
ATOM 1651 C CA . VAL A 1 213 ? 11.490 -4.070 -14.000 1.00 88.88 213 VAL A CA 1
ATOM 1652 C C . VAL A 1 213 ? 11.253 -2.756 -13.263 1.00 88.88 213 VAL A C 1
ATOM 1654 O O . VAL A 1 213 ? 11.367 -1.691 -13.866 1.00 88.88 213 VAL A O 1
ATOM 1657 N N . ALA A 1 214 ? 10.930 -2.822 -11.969 1.00 87.62 214 ALA A N 1
ATOM 1658 C CA . ALA A 1 214 ? 10.700 -1.629 -11.165 1.00 87.62 214 ALA A CA 1
ATOM 1659 C C . ALA A 1 214 ? 11.957 -0.757 -11.079 1.00 87.62 214 ALA A C 1
ATOM 1661 O O . ALA A 1 214 ? 11.884 0.452 -11.289 1.00 87.62 214 ALA A O 1
ATOM 1662 N N . PHE A 1 215 ? 13.106 -1.392 -10.858 1.00 85.94 215 PHE A N 1
ATOM 1663 C CA . PHE A 1 215 ? 14.403 -0.739 -10.835 1.00 85.94 215 PHE A CA 1
ATOM 1664 C C . PHE A 1 215 ? 14.779 -0.122 -12.182 1.00 85.94 215 PHE A C 1
ATOM 1666 O O . PHE A 1 215 ? 15.202 1.027 -12.220 1.00 85.94 215 PHE A O 1
ATOM 1673 N N . GLU A 1 216 ? 14.609 -0.832 -13.299 1.00 83.94 216 GLU A N 1
ATOM 1674 C CA . GLU A 1 216 ? 14.956 -0.288 -14.618 1.00 83.94 216 GLU A CA 1
ATOM 1675 C C . GLU A 1 216 ? 14.067 0.900 -15.017 1.00 83.94 216 GLU A C 1
ATOM 1677 O O . GLU A 1 216 ? 14.550 1.873 -15.602 1.00 83.94 216 GLU A O 1
ATOM 1682 N N . GLU A 1 217 ? 12.778 0.873 -14.667 1.00 82.56 217 GLU A N 1
ATOM 1683 C CA . GLU A 1 217 ? 11.897 2.030 -14.852 1.00 82.56 217 GLU A CA 1
ATOM 1684 C C . GLU A 1 217 ? 12.299 3.199 -13.948 1.00 82.56 217 GLU A C 1
ATOM 1686 O O . GLU A 1 217 ? 12.391 4.330 -14.430 1.00 82.56 217 GLU A O 1
ATOM 1691 N N . ASP A 1 218 ? 12.592 2.943 -12.668 1.00 78.94 218 ASP A N 1
ATOM 1692 C CA . ASP A 1 218 ? 13.078 3.979 -11.753 1.00 78.94 218 ASP A CA 1
ATOM 1693 C C . ASP A 1 218 ? 14.425 4.547 -12.214 1.00 78.94 218 ASP A C 1
ATOM 1695 O O . ASP A 1 218 ? 14.664 5.746 -12.131 1.00 78.94 218 ASP A O 1
ATOM 1699 N N . LYS A 1 219 ? 15.281 3.721 -12.816 1.00 77.25 219 LYS A N 1
ATOM 1700 C CA . LYS A 1 219 ? 16.572 4.141 -13.356 1.00 77.25 219 LYS A CA 1
ATOM 1701 C C . LYS A 1 219 ? 16.463 5.056 -14.555 1.00 77.25 219 LYS A C 1
ATOM 1703 O O . LYS A 1 219 ? 17.208 6.030 -14.646 1.00 77.25 219 LYS A O 1
ATOM 1708 N N . ARG A 1 220 ? 15.512 4.791 -15.447 1.00 74.69 220 ARG A N 1
ATOM 1709 C CA . ARG A 1 220 ? 15.180 5.703 -16.553 1.00 74.69 220 ARG A CA 1
ATOM 1710 C C . ARG A 1 220 ? 14.562 7.006 -16.046 1.00 74.69 220 ARG A C 1
ATOM 1712 O O . ARG A 1 220 ? 14.803 8.064 -16.625 1.00 74.69 220 ARG A O 1
ATOM 1719 N N . ALA A 1 221 ? 13.781 6.917 -14.972 1.00 70.50 221 ALA A N 1
ATOM 1720 C CA . ALA A 1 221 ? 13.087 8.032 -14.341 1.00 70.50 221 ALA A CA 1
ATOM 1721 C C . ALA A 1 221 ? 14.014 8.963 -13.549 1.00 70.50 221 ALA A C 1
ATOM 1723 O O . ALA A 1 221 ? 13.891 10.193 -13.587 1.00 70.50 221 ALA A O 1
ATOM 1724 N N . SER A 1 222 ? 14.964 8.369 -12.836 1.00 65.00 222 SER A N 1
ATOM 1725 C CA . SER A 1 222 ? 15.883 9.020 -11.918 1.00 65.00 222 SER A CA 1
ATOM 1726 C C . SER A 1 222 ? 16.959 9.786 -12.680 1.00 65.00 222 SER A C 1
ATOM 1728 O O . SER A 1 222 ? 18.089 9.333 -12.830 1.00 65.00 222 SER A O 1
ATOM 1730 N N . ARG A 1 223 ? 16.653 11.028 -13.072 1.00 54.59 223 ARG A N 1
ATOM 1731 C CA . ARG A 1 223 ? 17.632 11.960 -13.671 1.00 54.59 223 ARG A CA 1
ATOM 1732 C C . ARG A 1 223 ? 18.799 12.355 -12.740 1.00 54.59 223 ARG A C 1
ATOM 1734 O O . ARG A 1 223 ? 19.670 13.099 -13.172 1.00 54.59 223 ARG A O 1
ATOM 1741 N N . GLY A 1 224 ? 18.831 11.895 -11.482 1.00 50.09 224 GLY A N 1
ATOM 1742 C CA . GLY A 1 224 ? 19.894 12.244 -10.524 1.00 50.09 224 GLY A CA 1
ATOM 1743 C C . GLY A 1 224 ? 20.098 11.305 -9.326 1.00 50.09 224 GLY A C 1
ATOM 1744 O O . GLY A 1 224 ? 21.158 11.353 -8.711 1.00 50.09 224 GLY A O 1
ATOM 1745 N N . GLY A 1 225 ? 19.136 10.434 -8.985 1.00 55.22 225 GLY A N 1
ATOM 1746 C CA . GLY A 1 225 ? 19.272 9.499 -7.854 1.00 55.22 225 GLY A CA 1
ATOM 1747 C C . GLY A 1 225 ? 20.298 8.389 -8.101 1.00 55.22 225 GLY A C 1
ATOM 1748 O O . GLY A 1 225 ? 21.104 8.085 -7.227 1.00 55.22 225 GLY A O 1
ATOM 1749 N N . LEU A 1 226 ? 20.320 7.847 -9.322 1.00 56.47 226 LEU A N 1
ATOM 1750 C CA . LEU A 1 226 ? 21.257 6.801 -9.742 1.00 56.47 226 LEU A CA 1
ATOM 1751 C C . LEU A 1 226 ? 22.641 7.298 -10.144 1.00 56.47 226 LEU A C 1
ATOM 1753 O O . LEU A 1 226 ? 23.590 6.523 -10.080 1.00 56.47 226 LEU A O 1
ATOM 1757 N N . VAL A 1 227 ? 22.765 8.584 -10.479 1.00 54.72 227 VAL A N 1
ATOM 1758 C CA . VAL A 1 227 ? 24.064 9.223 -10.741 1.00 54.72 227 VAL A CA 1
ATOM 1759 C C . VAL A 1 227 ? 24.985 9.062 -9.527 1.00 54.72 227 VAL A C 1
ATOM 1761 O O . VAL A 1 227 ? 26.153 8.744 -9.687 1.00 54.72 227 VAL A O 1
ATOM 1764 N N . ARG A 1 228 ? 24.438 9.147 -8.307 1.00 58.69 228 ARG A N 1
ATOM 1765 C CA . ARG A 1 228 ? 25.207 8.966 -7.065 1.00 58.69 228 ARG A CA 1
ATOM 1766 C C . ARG A 1 228 ? 25.705 7.537 -6.858 1.00 58.69 228 ARG A C 1
ATOM 1768 O O . ARG A 1 228 ? 26.820 7.342 -6.403 1.00 58.69 228 ARG A O 1
ATOM 1775 N N . TYR A 1 229 ? 24.906 6.534 -7.226 1.00 62.25 229 TYR A N 1
ATOM 1776 C CA . TYR A 1 229 ? 25.351 5.139 -7.146 1.00 62.25 229 TYR A CA 1
ATOM 1777 C C . TYR A 1 229 ? 26.435 4.831 -8.184 1.00 62.25 229 TYR A C 1
ATOM 1779 O O . TYR A 1 229 ? 27.340 4.061 -7.894 1.00 62.25 229 TYR A O 1
ATOM 1787 N N . GLN A 1 230 ? 26.369 5.445 -9.370 1.00 62.31 230 GLN A N 1
ATOM 1788 C CA . GLN A 1 230 ? 27.428 5.345 -10.381 1.00 62.31 230 GLN A CA 1
ATOM 1789 C C . GLN A 1 230 ? 28.727 6.023 -9.924 1.00 62.31 230 GLN A C 1
ATOM 1791 O O . GLN A 1 230 ? 29.800 5.477 -10.147 1.00 62.31 230 GLN A O 1
ATOM 1796 N N . GLU A 1 231 ? 28.643 7.169 -9.242 1.00 63.44 231 GLU A N 1
ATOM 1797 C CA . GLU A 1 231 ? 29.810 7.825 -8.630 1.00 63.44 231 GLU A CA 1
ATOM 1798 C C . GLU A 1 231 ? 30.500 6.924 -7.589 1.00 63.44 231 GLU A C 1
ATOM 1800 O O . GLU A 1 231 ? 31.728 6.873 -7.547 1.00 63.44 231 GLU A O 1
ATOM 1805 N N . ASP A 1 232 ? 29.723 6.181 -6.792 1.00 65.31 232 ASP A N 1
ATOM 1806 C CA . ASP A 1 232 ? 30.243 5.281 -5.754 1.00 65.31 232 ASP A CA 1
ATOM 1807 C C . ASP A 1 232 ? 30.765 3.936 -6.307 1.00 65.31 232 ASP A C 1
ATOM 1809 O O . ASP A 1 232 ? 31.684 3.349 -5.733 1.00 65.31 232 ASP A O 1
ATOM 1813 N N . LEU A 1 233 ? 30.185 3.434 -7.405 1.00 65.44 233 LEU A N 1
ATOM 1814 C CA . LEU A 1 233 ? 30.540 2.148 -8.032 1.00 65.44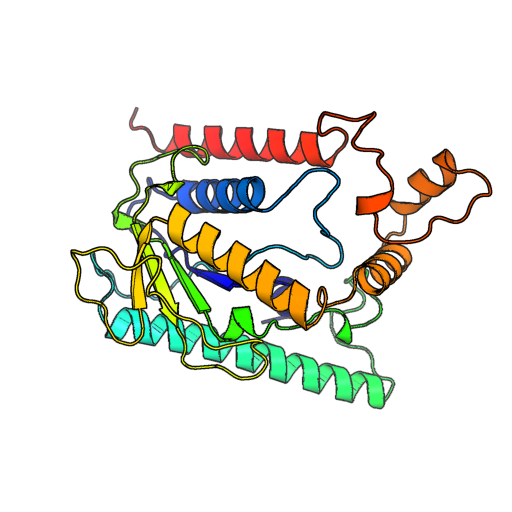 233 LEU A CA 1
ATOM 1815 C C . LEU A 1 233 ? 31.613 2.274 -9.130 1.00 65.44 233 LEU A C 1
ATOM 1817 O O . LEU A 1 233 ? 32.188 1.268 -9.544 1.00 65.44 233 LEU A O 1
ATOM 1821 N N . GLY A 1 234 ? 31.920 3.490 -9.590 1.00 71.25 234 GLY A N 1
ATOM 1822 C CA . GLY A 1 234 ? 32.895 3.728 -10.653 1.00 71.25 234 GLY A CA 1
ATOM 1823 C C . GLY A 1 234 ? 32.428 3.172 -12.001 1.00 71.25 234 GLY A C 1
ATOM 1824 O O . GLY A 1 234 ? 31.336 3.494 -12.466 1.00 71.25 234 GLY A O 1
ATOM 1825 N N . ASP A 1 235 ? 33.262 2.345 -12.637 1.00 73.00 235 ASP A N 1
ATOM 1826 C CA . ASP A 1 235 ? 32.965 1.747 -13.949 1.00 73.00 235 ASP A CA 1
ATOM 1827 C C . ASP A 1 235 ? 32.025 0.527 -13.865 1.00 73.00 235 ASP A C 1
ATOM 1829 O O . ASP A 1 235 ? 31.557 0.033 -14.898 1.00 73.00 235 ASP A O 1
ATOM 1833 N N . ASP A 1 236 ? 31.726 0.031 -12.658 1.00 73.44 236 ASP A N 1
ATOM 1834 C CA . ASP A 1 236 ? 30.855 -1.127 -12.488 1.00 73.44 236 ASP A CA 1
ATOM 1835 C C . ASP A 1 236 ? 29.382 -0.761 -12.756 1.00 73.44 236 ASP A C 1
ATOM 1837 O O . ASP A 1 236 ? 28.856 0.233 -12.239 1.00 73.44 236 ASP A O 1
ATOM 1841 N N . PRO A 1 237 ? 28.653 -1.566 -13.552 1.00 71.94 237 PRO A N 1
ATOM 1842 C CA . PRO A 1 237 ? 27.265 -1.274 -13.862 1.00 71.94 237 PRO A CA 1
ATOM 1843 C C . PRO A 1 237 ? 26.379 -1.438 -12.622 1.00 71.94 237 PRO A C 1
ATOM 1845 O O . PRO A 1 237 ? 26.397 -2.466 -11.946 1.00 71.94 237 PRO A O 1
ATOM 1848 N N . VAL A 1 238 ? 25.512 -0.453 -12.377 1.00 74.75 238 VAL A N 1
ATOM 1849 C CA . VAL A 1 238 ? 24.463 -0.561 -11.354 1.00 74.75 238 VAL A CA 1
ATOM 1850 C C . VAL A 1 238 ? 23.369 -1.512 -11.855 1.00 74.75 238 VAL A C 1
ATOM 1852 O O . VAL A 1 238 ? 22.612 -1.161 -12.774 1.00 74.75 238 VAL A O 1
ATOM 1855 N N . LEU A 1 239 ? 23.322 -2.717 -11.274 1.00 77.75 239 LEU A N 1
ATOM 1856 C CA . LEU A 1 239 ? 22.462 -3.830 -11.687 1.00 77.75 239 LEU A CA 1
ATOM 1857 C C . LEU A 1 239 ? 21.565 -4.329 -10.550 1.00 77.75 239 LEU A C 1
ATOM 1859 O O . LEU A 1 239 ? 22.043 -4.631 -9.459 1.00 77.75 239 LEU A O 1
ATOM 1863 N N . GLY A 1 240 ? 20.289 -4.549 -10.868 1.00 76.88 240 GLY A N 1
ATOM 1864 C CA . GLY A 1 240 ? 19.316 -5.159 -9.960 1.00 76.88 240 GLY A CA 1
ATOM 1865 C C . GLY A 1 240 ? 18.655 -4.163 -9.002 1.00 76.88 240 GLY A C 1
ATOM 1866 O O . GLY A 1 240 ? 19.025 -2.994 -8.981 1.00 76.88 240 GLY A O 1
ATOM 1867 N N . PRO A 1 241 ? 17.648 -4.612 -8.231 1.00 84.56 241 PRO A N 1
ATOM 1868 C CA . PRO A 1 241 ? 16.888 -3.739 -7.341 1.00 84.56 241 PRO A CA 1
ATOM 1869 C C . PRO A 1 241 ? 17.760 -3.082 -6.274 1.00 84.56 241 PRO A C 1
ATOM 1871 O O . PRO A 1 241 ? 18.720 -3.689 -5.784 1.00 84.56 241 PRO A O 1
ATOM 1874 N N . SER A 1 242 ? 17.387 -1.865 -5.862 1.00 80.25 242 SER A N 1
ATOM 1875 C CA . SER A 1 242 ? 18.195 -1.078 -4.921 1.00 80.25 242 SER A CA 1
ATOM 1876 C C . SER A 1 242 ? 18.322 -1.726 -3.540 1.00 80.25 242 SER A C 1
ATOM 1878 O O . SER A 1 242 ? 19.301 -1.486 -2.828 1.00 80.25 242 SER A O 1
ATOM 1880 N N . SER A 1 243 ? 17.389 -2.614 -3.184 1.00 82.56 243 SER A N 1
ATOM 1881 C CA . SER A 1 243 ? 17.436 -3.439 -1.972 1.00 82.56 243 SER A CA 1
ATOM 1882 C C . SER A 1 243 ? 18.710 -4.290 -1.867 1.00 82.56 243 SER A C 1
ATOM 1884 O O . SER A 1 243 ? 19.165 -4.584 -0.766 1.00 82.56 243 SER A O 1
ATOM 1886 N N . LYS A 1 244 ? 19.348 -4.644 -2.990 1.00 84.00 244 LYS A N 1
ATOM 1887 C CA . LYS A 1 244 ? 20.567 -5.470 -3.012 1.00 84.00 244 LYS A CA 1
ATOM 1888 C C . LYS A 1 244 ? 21.865 -4.665 -2.892 1.00 84.00 244 LYS A C 1
ATOM 1890 O O . LYS A 1 244 ? 22.932 -5.267 -2.814 1.00 84.00 244 LYS A O 1
ATOM 1895 N N . PHE A 1 245 ? 21.806 -3.330 -2.886 1.00 81.50 245 PHE A N 1
ATOM 1896 C CA . PHE A 1 245 ? 23.014 -2.490 -2.931 1.00 81.50 245 PHE A CA 1
ATOM 1897 C C . PHE A 1 245 ? 23.688 -2.320 -1.574 1.00 81.50 245 PHE A C 1
ATOM 1899 O O . PHE A 1 245 ? 24.870 -1.988 -1.509 1.00 81.50 245 PHE A O 1
ATOM 1906 N N . VAL A 1 246 ? 22.953 -2.533 -0.483 1.00 82.00 246 VAL A N 1
ATOM 1907 C CA . VAL A 1 246 ? 23.482 -2.354 0.867 1.00 82.00 246 VAL A CA 1
ATOM 1908 C C . VAL A 1 246 ? 23.684 -3.709 1.524 1.00 82.00 246 VAL A C 1
ATOM 1910 O O . VAL A 1 246 ? 22.743 -4.467 1.741 1.00 82.00 246 VAL A O 1
ATOM 1913 N N . ASP A 1 247 ? 24.930 -3.987 1.896 1.00 81.94 247 ASP A N 1
ATOM 1914 C CA . ASP A 1 247 ? 25.274 -5.146 2.711 1.00 81.94 247 ASP A CA 1
ATOM 1915 C C . ASP A 1 247 ? 24.748 -4.952 4.142 1.00 81.94 247 ASP A C 1
ATOM 1917 O O . ASP A 1 247 ? 25.358 -4.263 4.968 1.00 81.94 247 ASP A O 1
ATOM 1921 N N . GLY A 1 248 ? 23.608 -5.577 4.440 1.00 79.56 248 GLY A N 1
ATOM 1922 C CA . GLY A 1 248 ? 22.965 -5.518 5.754 1.00 79.56 248 GLY A CA 1
ATOM 1923 C C . GLY A 1 248 ? 23.794 -6.121 6.895 1.00 79.56 248 GLY A C 1
ATOM 1924 O O . GLY A 1 248 ? 23.507 -5.837 8.056 1.00 79.56 248 GLY A O 1
ATOM 1925 N N . SER A 1 249 ? 24.838 -6.909 6.599 1.00 83.44 249 SER A N 1
ATOM 1926 C CA . SER A 1 249 ? 25.773 -7.402 7.622 1.00 83.44 249 SER A CA 1
ATOM 1927 C C . SER A 1 249 ? 26.770 -6.328 8.072 1.00 83.44 249 SER A C 1
ATOM 1929 O O . SER A 1 249 ? 27.219 -6.340 9.217 1.00 83.44 249 SER A O 1
ATOM 1931 N N . LYS A 1 250 ? 27.076 -5.366 7.192 1.00 84.81 250 LYS A N 1
ATOM 1932 C CA . LYS A 1 250 ? 27.965 -4.227 7.474 1.00 84.81 250 LYS A CA 1
ATOM 1933 C C . LYS A 1 250 ? 27.192 -3.003 7.952 1.00 84.81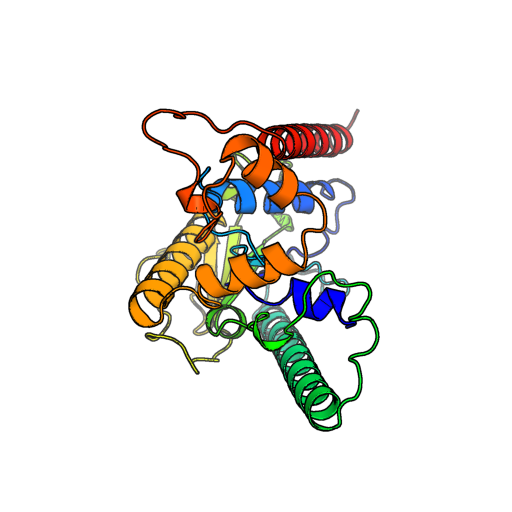 250 LYS A C 1
ATOM 1935 O O . LYS A 1 250 ? 27.629 -2.312 8.869 1.00 84.81 250 LYS A O 1
ATOM 1940 N N . TYR A 1 251 ? 26.032 -2.746 7.357 1.00 83.38 251 TYR A N 1
ATOM 1941 C CA . TYR A 1 251 ? 25.185 -1.598 7.667 1.00 83.38 251 TYR A CA 1
AT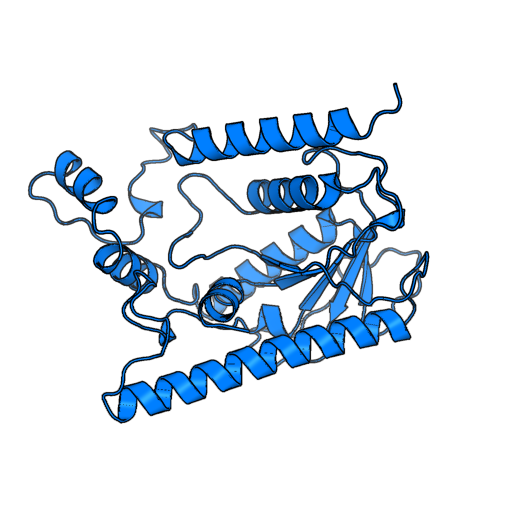OM 1942 C C . TYR A 1 251 ? 23.949 -2.042 8.446 1.00 83.38 251 TYR A C 1
ATOM 1944 O O . TYR A 1 251 ? 22.842 -2.129 7.921 1.00 83.38 251 TYR A O 1
ATOM 1952 N N . ILE A 1 252 ? 24.154 -2.295 9.739 1.00 80.06 252 ILE A N 1
ATOM 1953 C CA . ILE A 1 252 ? 23.119 -2.802 10.656 1.00 80.06 252 ILE A CA 1
ATOM 1954 C C . ILE A 1 252 ? 22.014 -1.784 10.986 1.00 80.06 252 ILE A C 1
ATOM 1956 O O . ILE A 1 252 ? 20.989 -2.143 11.560 1.00 80.06 252 ILE A O 1
ATOM 1960 N N . GLY A 1 253 ? 22.224 -0.503 10.673 1.00 81.88 253 GLY A N 1
ATOM 1961 C CA . GLY A 1 253 ? 21.295 0.581 10.978 1.00 81.88 253 GLY A CA 1
ATOM 1962 C C . GLY A 1 253 ? 20.857 1.320 9.722 1.00 81.88 253 GLY A C 1
ATOM 1963 O O . GLY A 1 253 ? 21.664 1.575 8.831 1.00 81.88 253 GLY A O 1
ATOM 1964 N N . TRP A 1 254 ? 19.586 1.719 9.678 1.00 87.19 254 TRP A N 1
ATOM 1965 C CA . TRP A 1 254 ? 19.067 2.522 8.576 1.00 87.19 254 TRP A CA 1
ATOM 1966 C C . TRP A 1 254 ? 19.676 3.926 8.577 1.00 87.19 254 TRP A C 1
ATOM 1968 O O . TRP A 1 254 ? 19.594 4.645 9.576 1.00 87.19 254 TRP A O 1
ATOM 1978 N N . GLY A 1 255 ? 20.272 4.313 7.452 1.00 85.06 255 GLY A N 1
ATOM 1979 C CA . GLY A 1 255 ? 20.918 5.601 7.213 1.00 85.06 255 GLY A CA 1
ATOM 1980 C C . GLY A 1 255 ? 20.355 6.359 6.004 1.00 85.06 255 GLY A C 1
ATOM 1981 O O . GLY A 1 255 ? 19.341 5.988 5.416 1.00 85.06 255 GLY A O 1
ATOM 1982 N N . GLY A 1 256 ? 21.038 7.443 5.627 1.00 83.81 256 GLY A N 1
ATOM 1983 C CA . GLY A 1 256 ? 20.726 8.229 4.429 1.00 83.81 256 GLY A CA 1
ATOM 1984 C C . GLY A 1 256 ? 19.459 9.089 4.523 1.00 83.81 256 GLY A C 1
ATOM 1985 O O . GLY A 1 256 ? 18.916 9.332 5.604 1.00 83.81 256 GLY A O 1
ATOM 1986 N N . PHE A 1 257 ? 19.001 9.573 3.364 1.00 81.12 257 PHE A N 1
ATOM 1987 C CA . PHE A 1 257 ? 17.848 10.473 3.258 1.00 81.12 257 PHE A CA 1
ATOM 1988 C C . PHE A 1 257 ? 16.551 9.836 3.756 1.00 81.12 257 PHE A C 1
ATOM 1990 O O . PHE A 1 257 ? 15.800 10.500 4.463 1.00 81.12 257 PHE A O 1
ATOM 1997 N N . GLY A 1 258 ? 16.308 8.551 3.472 1.00 83.75 258 GLY A N 1
ATOM 1998 C CA . GLY A 1 258 ? 15.104 7.855 3.941 1.00 83.75 258 GLY A CA 1
ATOM 1999 C C . GLY A 1 258 ? 14.933 7.944 5.462 1.00 83.75 258 GLY A C 1
ATOM 2000 O O . GLY A 1 258 ? 13.877 8.345 5.948 1.00 83.75 258 GLY A O 1
ATOM 2001 N N . ARG A 1 259 ? 16.014 7.706 6.216 1.00 89.31 259 ARG A N 1
ATOM 2002 C CA . ARG A 1 259 ? 16.022 7.834 7.680 1.00 89.31 259 ARG A CA 1
ATOM 2003 C C . ARG A 1 259 ? 15.749 9.270 8.148 1.00 89.31 259 ARG A C 1
ATOM 2005 O O . ARG A 1 259 ? 15.106 9.484 9.174 1.00 89.31 259 ARG A O 1
ATOM 2012 N N . GLN A 1 260 ? 16.256 10.271 7.425 1.00 88.75 260 GLN A N 1
ATOM 2013 C CA . GLN A 1 260 ? 15.977 11.681 7.727 1.00 88.75 260 GLN A CA 1
ATOM 2014 C C . GLN A 1 260 ? 14.498 12.020 7.493 1.00 88.75 260 GLN A C 1
ATOM 2016 O O . GLN A 1 260 ? 13.899 12.706 8.322 1.00 88.75 260 GLN A O 1
ATOM 2021 N N . PHE A 1 261 ? 13.904 11.499 6.415 1.00 87.69 261 PHE A N 1
ATOM 2022 C CA . PHE A 1 261 ? 12.479 11.647 6.125 1.00 87.69 261 PHE A CA 1
ATOM 2023 C C . PHE A 1 261 ? 11.602 10.983 7.193 1.00 87.69 261 PHE A C 1
ATOM 2025 O O . PHE A 1 261 ? 10.701 11.647 7.696 1.00 87.69 261 PHE A O 1
ATOM 2032 N N . ASP A 1 262 ? 11.888 9.748 7.621 1.00 91.12 262 ASP A N 1
ATOM 2033 C CA . ASP A 1 262 ? 11.134 9.100 8.714 1.00 91.12 262 ASP A CA 1
ATOM 2034 C C . ASP A 1 262 ? 11.225 9.889 10.029 1.00 91.12 262 ASP A C 1
ATOM 2036 O O . ASP A 1 262 ? 10.213 10.108 10.701 1.00 91.12 262 ASP A O 1
ATOM 2040 N N . LYS A 1 263 ? 12.410 10.423 10.360 1.00 92.44 263 LYS A N 1
ATOM 2041 C CA . LYS A 1 263 ? 12.565 11.313 11.520 1.00 92.44 263 LYS A CA 1
ATOM 2042 C C . LYS A 1 263 ? 11.689 12.563 11.392 1.00 92.44 263 LYS A C 1
ATOM 2044 O O . LYS A 1 263 ? 11.057 12.967 12.365 1.00 92.44 263 LYS A O 1
ATOM 2049 N N . MET A 1 264 ? 11.648 13.182 10.213 1.00 92.44 264 MET A N 1
ATOM 2050 C CA . MET A 1 264 ? 10.804 14.352 9.958 1.00 92.44 264 MET A CA 1
ATOM 2051 C C . MET A 1 264 ? 9.312 14.012 10.071 1.00 92.44 264 MET A C 1
ATOM 2053 O O . MET A 1 264 ? 8.572 14.781 10.682 1.00 92.44 264 MET A O 1
ATOM 2057 N N . GLN A 1 265 ? 8.879 12.859 9.555 1.00 91.19 265 GLN A N 1
ATOM 2058 C CA . GLN A 1 265 ? 7.495 12.399 9.697 1.00 91.19 265 GLN A CA 1
ATOM 2059 C C . GLN A 1 265 ? 7.115 12.164 11.164 1.00 91.19 265 GLN A C 1
ATOM 2061 O O . GLN A 1 265 ? 6.025 12.552 11.581 1.00 91.19 265 GLN A O 1
ATOM 2066 N N . GLY A 1 266 ? 8.036 11.638 11.981 1.00 91.94 266 GLY A N 1
ATOM 2067 C CA . GLY A 1 266 ? 7.849 11.544 13.433 1.00 91.94 266 GLY A CA 1
ATOM 2068 C C . GLY A 1 266 ? 7.655 12.909 14.109 1.00 91.94 266 GLY A C 1
ATOM 2069 O O . GLY A 1 266 ? 6.776 13.062 14.950 1.00 91.94 266 GLY A O 1
ATOM 2070 N N . LEU A 1 267 ? 8.407 13.936 13.698 1.00 92.81 267 LEU A N 1
ATOM 2071 C CA . LEU A 1 267 ? 8.242 15.295 14.235 1.00 92.81 267 LEU A CA 1
ATOM 2072 C C . LEU A 1 267 ? 6.906 15.940 13.828 1.00 92.81 267 LEU A C 1
ATOM 2074 O O . LEU A 1 267 ? 6.329 16.702 14.609 1.00 92.81 267 LEU A O 1
ATOM 2078 N N . ILE A 1 268 ? 6.421 15.661 12.612 1.00 90.81 268 ILE A N 1
ATOM 2079 C CA . ILE A 1 268 ? 5.100 16.110 12.147 1.00 90.81 268 ILE A CA 1
ATOM 2080 C C . ILE A 1 268 ? 4.009 15.442 12.984 1.00 90.81 268 ILE A C 1
ATOM 2082 O O . ILE A 1 268 ? 3.150 16.139 13.518 1.00 90.81 268 ILE A O 1
ATOM 2086 N N . GLU A 1 269 ? 4.088 14.126 13.175 1.00 92.25 269 GLU A N 1
ATOM 2087 C CA . GLU A 1 269 ? 3.171 13.375 14.037 1.00 92.25 269 GLU A CA 1
ATOM 2088 C C . GLU A 1 269 ? 3.123 13.958 15.458 1.00 92.25 269 GLU A C 1
ATOM 2090 O O . GLU A 1 269 ? 2.054 14.326 15.944 1.00 92.25 269 GLU A O 1
ATOM 2095 N N . GLU A 1 270 ? 4.279 14.152 16.101 1.00 91.50 270 GLU A N 1
ATOM 2096 C CA . GLU A 1 270 ? 4.367 14.752 17.440 1.00 91.50 270 GLU A CA 1
ATOM 2097 C C . GLU A 1 270 ? 3.777 16.169 17.500 1.00 91.50 270 GLU A C 1
ATOM 2099 O O . GLU A 1 270 ? 3.226 16.589 18.523 1.00 91.50 270 GLU A O 1
ATOM 2104 N N . ARG A 1 271 ? 3.930 16.957 16.430 1.00 90.19 271 ARG A N 1
ATOM 2105 C CA . ARG A 1 271 ? 3.345 18.299 16.333 1.00 90.19 271 ARG A CA 1
ATOM 2106 C C . ARG A 1 271 ? 1.823 18.228 16.251 1.00 90.19 271 ARG A C 1
ATOM 2108 O O . ARG A 1 271 ? 1.157 18.989 16.953 1.00 90.19 271 ARG A O 1
ATOM 2115 N N . GLU A 1 272 ? 1.280 17.342 15.423 1.00 88.69 272 GLU A N 1
ATOM 2116 C CA . GLU A 1 272 ? -0.167 17.197 15.251 1.00 88.69 272 GLU A CA 1
ATOM 2117 C C . GLU A 1 272 ? -0.839 16.602 16.493 1.00 88.69 272 GLU A C 1
ATOM 2119 O O . GLU A 1 272 ? -1.900 17.077 16.892 1.00 88.69 272 GLU A O 1
ATOM 2124 N N . LEU A 1 273 ? -0.194 15.653 17.178 1.00 88.69 273 LEU A N 1
ATOM 2125 C CA . LEU A 1 273 ? -0.667 15.136 18.467 1.00 88.69 273 LEU A CA 1
ATOM 2126 C C . LEU A 1 273 ? -0.679 16.223 19.552 1.00 88.69 273 LEU A C 1
ATOM 2128 O O . LEU A 1 273 ? -1.631 16.329 20.325 1.00 88.69 273 LEU A O 1
ATOM 2132 N N . ARG A 1 274 ? 0.343 17.089 19.603 1.00 87.94 274 ARG A N 1
ATOM 2133 C CA . ARG A 1 274 ? 0.374 18.220 20.551 1.00 87.94 274 ARG A CA 1
ATOM 2134 C C . ARG A 1 274 ? -0.742 19.230 20.309 1.00 87.94 274 ARG A C 1
ATOM 2136 O O . ARG A 1 274 ? -1.275 19.762 21.273 1.00 87.94 274 ARG A O 1
ATOM 2143 N N . ARG A 1 275 ? -1.120 19.469 19.050 1.00 84.06 275 ARG A N 1
ATOM 2144 C CA . ARG A 1 275 ? -2.235 20.363 18.683 1.00 84.06 275 ARG A CA 1
ATOM 2145 C C . ARG A 1 275 ? -3.604 19.860 19.150 1.00 84.06 275 ARG A C 1
ATOM 2147 O O . ARG A 1 275 ? -4.553 20.634 19.133 1.00 84.06 275 ARG A O 1
ATOM 2154 N N . GLN A 1 276 ? -3.713 18.588 19.530 1.00 76.25 276 GLN A N 1
ATOM 2155 C CA . GLN A 1 276 ? -4.974 17.958 19.934 1.00 76.25 276 GLN A CA 1
ATOM 2156 C C . GLN A 1 276 ? -5.184 17.913 21.439 1.00 76.25 276 GLN A C 1
ATOM 2158 O O . GLN A 1 276 ? -6.312 17.704 21.879 1.00 76.25 276 GLN A O 1
ATOM 2163 N N . LYS A 1 277 ? -4.123 18.102 22.230 1.00 67.56 277 LYS A N 1
ATOM 2164 C CA . LYS A 1 277 ? -4.249 18.161 23.684 1.00 67.56 277 LYS A CA 1
ATOM 2165 C C . LYS A 1 277 ? -4.902 19.499 24.055 1.00 67.56 277 LYS A C 1
ATOM 2167 O O . LYS A 1 277 ? -4.383 20.532 23.630 1.00 67.56 277 LYS A O 1
ATOM 2172 N N . PRO A 1 278 ? -6.024 19.505 24.799 1.00 59.28 278 PRO A N 1
ATOM 2173 C CA . PRO A 1 278 ? -6.599 20.750 25.285 1.00 59.28 278 PRO A CA 1
ATOM 2174 C C . PRO A 1 278 ? -5.584 21.460 26.190 1.00 59.28 278 PRO A C 1
ATOM 2176 O O . PRO A 1 278 ? -4.915 20.809 26.996 1.00 59.28 278 PRO A O 1
ATOM 2179 N N . SER A 1 279 ? -5.440 22.770 25.979 1.00 48.62 279 SER A N 1
ATOM 2180 C CA . SER A 1 279 ? -4.637 23.690 26.796 1.00 48.62 279 SER A CA 1
ATOM 2181 C C . SER A 1 279 ? -5.138 23.771 28.228 1.00 48.62 279 SER A C 1
ATOM 2183 O O . SER A 1 279 ? -6.379 23.868 28.369 1.00 48.62 279 SER A O 1
#

pLDDT: mean 85.55, std 12.5, range [47.59, 98.19]

Foldseek 3Di:
DAPVLLLLQFLELAEEEEEDDPDPLLPLVVLQLVLLQCVVFDDFLADQCFSNHGHYRYDYDDDADDDLDQDPVNLLVVLVVLQVSVVVSVVLVVVCVVCVVVVHDDPPCVVPLFDDPQLGHNALSHNFKYKYFSSSQDPLDGSVPQQQGKIKIFTSPRPPLAPDDDDCVPPADPDDDDDPTIGIHGNNSNSVSSVVSQVVSCVVPNRRVHQQVSVVRVVSSCPDPCVVVCVVVPPDDDHTHSSPVDDCVVPVDRDDPVVVVSVVSSVVSVVSSVVSDDD

Sequence (279 aa):
MGVADVLDTCNKSVAVYVPFPLRPHCRAIHYVVDNYLYRRWFRPYQSEIELGRFLCKTITPTDLPDEPSPSEATVSSFISLNGAICAKVKAHQRAYDELVATGQEIPGWRSQAFSNHRSFILQPLFQALLIVVCVQSYTSEDSKTIGSIPALLVRTGVEEGLSAPITFEGIAGTEDSSSKFYIRTTLKTAVDLVMSLEAREAATFGLQPSPEVAFEEDKRASRGGLVRYQEDLGDDPVLGPSSKFVDGSKYIGWGGFGRQFDKMQGLIEERELRRQKPS

Organism: NCBI:txid307937

Radius of gyration: 20.02 Å; chains: 1; bounding box: 58×43×58 Å

Secondary structure (DSSP, 8-state):
--HHHHHHHTTEEEEEE-PPPSSGGGTTHHHHHHHHHHHHH--TTTS--GGG-EEEEEE--SS----SS--HHHHHHHHHHHHHHHHHHHHHHHHHHHHHHTTPPPTTTTTSS-S-GGGS---HHHHHEEEEE-GGG--S--TTTGGGSEEEEEE-S--TT-SS----TTT--SSS--BTTEEEEEHHHHHHHHHHHHHHHHHHH-SSS-HHHHHHHHHHH-SSHHHHHHHHHTTS---S-GGGSS-TTT--S--HHHHHHHHHHHHHHHHHHHTTS--